Protein AF-A0A3P1W9E2-F1 (afdb_monomer)

Sequence (215 aa):
MSESNDGNDENQMIFLPFAIFDDRPDGVDLNNPLNLIIRQVKDAHAILISTNKKIANESDPFGFKKEISDVSLELMNWWASLLTAKHGEVILENEKAREREKAVIWCSFMAGLRAMRLLELTCRTGEIWKEGESALVKSIRKNNASLGASAKLANDPKQEDKKRVMECWILWNADPSRYASKAAFARDMLEKFTTLKSQHVIERWCREWEKSLKN

Radius of gyration: 40.37 Å; Cα contacts (8 Å, |Δi|>4): 39; chains: 1; bounding box: 80×51×105 Å

pLDDT: mean 75.17, std 17.43, range [32.75, 98.06]

Solvent-accessible surface area (backbone atoms only — not comparable to full-atom values): 12998 Å² total; per-residue (Å²): 141,78,83,89,84,91,80,87,83,73,82,79,75,82,80,76,85,88,82,79,84,88,83,73,73,89,83,74,62,76,86,40,67,63,55,50,50,55,47,53,51,51,54,53,50,52,53,50,54,55,49,50,56,53,59,72,72,49,91,64,96,77,56,59,65,58,56,54,50,51,54,54,51,52,56,48,52,52,50,53,49,55,56,54,62,57,70,77,57,88,85,90,80,59,72,70,53,57,54,51,48,53,51,49,53,49,54,49,51,53,52,52,54,50,53,54,54,52,51,53,51,53,57,56,49,58,56,55,54,55,55,52,50,54,54,49,54,51,51,52,52,52,50,52,52,52,52,53,52,50,54,54,51,72,70,35,69,62,53,59,52,51,51,55,51,47,53,54,46,52,54,34,70,76,40,55,84,80,42,95,40,64,69,54,45,21,50,54,49,40,72,74,37,79,84,53,89,50,53,66,59,49,43,50,50,54,56,52,51,54,53,64,72,74,106

Structure (mmCIF, N/CA/C/O backbone):
data_AF-A0A3P1W9E2-F1
#
_entry.id   AF-A0A3P1W9E2-F1
#
loop_
_atom_site.group_PDB
_atom_site.id
_atom_site.type_symbol
_atom_site.label_atom_id
_atom_site.label_alt_id
_atom_site.label_comp_id
_atom_site.label_asym_id
_atom_site.label_entity_id
_atom_site.label_seq_id
_atom_site.pdbx_PDB_ins_code
_atom_site.Cartn_x
_atom_site.Cartn_y
_atom_site.Cartn_z
_atom_site.occupancy
_atom_site.B_iso_or_equiv
_atom_site.auth_seq_id
_atom_site.auth_comp_id
_atom_site.auth_asym_id
_atom_site.auth_atom_id
_atom_site.pdbx_PDB_model_num
ATOM 1 N N . MET A 1 1 ? -40.397 23.229 -50.587 1.00 39.22 1 MET A N 1
ATOM 2 C CA . MET A 1 1 ? -39.810 24.582 -50.655 1.00 39.22 1 MET A CA 1
ATOM 3 C C . MET A 1 1 ? -38.770 24.645 -49.554 1.00 39.22 1 MET A C 1
ATOM 5 O O . MET A 1 1 ? -39.162 24.488 -48.412 1.00 39.22 1 MET A O 1
ATOM 9 N N . SER A 1 2 ? -37.470 24.755 -49.780 1.00 43.91 2 SER A N 1
ATOM 10 C CA . SER A 1 2 ? -36.672 24.941 -50.997 1.00 43.91 2 SER A CA 1
ATOM 11 C C . SER A 1 2 ? -35.202 24.878 -50.541 1.00 43.91 2 SER A C 1
ATOM 13 O O . SER A 1 2 ? -34.896 25.463 -49.509 1.00 43.91 2 SER A O 1
ATOM 15 N N . GLU A 1 3 ? -34.374 24.151 -51.303 1.00 47.44 3 GLU A N 1
ATOM 16 C CA . GLU A 1 3 ? -32.989 24.499 -51.705 1.00 47.44 3 GLU A CA 1
ATOM 17 C C . GLU A 1 3 ? -31.932 24.717 -50.596 1.00 47.44 3 GLU A C 1
ATOM 19 O O . GLU A 1 3 ? -32.009 25.641 -49.799 1.00 47.44 3 GLU A O 1
ATOM 24 N N . SER A 1 4 ? -30.993 23.783 -50.394 1.00 55.75 4 SER A N 1
ATOM 25 C CA . SER A 1 4 ? -29.704 23.616 -51.109 1.00 55.75 4 SER A CA 1
ATOM 26 C C . SER A 1 4 ? -28.719 24.777 -50.925 1.00 55.75 4 SER A C 1
ATOM 28 O O . SER A 1 4 ? -28.943 25.846 -51.483 1.00 55.75 4 SER A O 1
ATOM 30 N N . ASN A 1 5 ? -27.575 24.525 -50.275 1.00 51.91 5 ASN A N 1
ATOM 31 C CA . ASN A 1 5 ? -26.284 24.758 -50.931 1.00 51.91 5 ASN A CA 1
ATOM 32 C C . ASN A 1 5 ? -25.120 24.045 -50.225 1.00 51.91 5 ASN A C 1
ATOM 34 O O . ASN A 1 5 ? -24.963 24.148 -49.008 1.00 51.91 5 ASN A O 1
ATOM 38 N N . ASP A 1 6 ? -24.322 23.358 -51.038 1.00 55.84 6 ASP A N 1
ATOM 39 C CA . ASP A 1 6 ? -23.016 22.783 -50.729 1.00 55.84 6 ASP A CA 1
ATOM 40 C C . ASP A 1 6 ? -21.969 23.880 -50.477 1.00 55.84 6 ASP A C 1
ATOM 42 O O . ASP A 1 6 ? -21.988 24.939 -51.107 1.00 55.84 6 ASP A O 1
ATOM 46 N N . GLY A 1 7 ? -21.017 23.597 -49.588 1.00 46.16 7 GLY A N 1
ATOM 47 C CA . GLY A 1 7 ? -19.896 24.476 -49.259 1.00 46.16 7 GLY A CA 1
ATOM 48 C C . GLY A 1 7 ? -18.671 23.666 -48.853 1.00 46.16 7 GLY A C 1
ATOM 49 O O . GLY A 1 7 ? -18.484 23.336 -47.692 1.00 46.16 7 GLY A O 1
ATOM 50 N N . ASN A 1 8 ? -17.891 23.322 -49.869 1.00 51.16 8 ASN A N 1
ATOM 51 C CA . ASN A 1 8 ? -16.581 22.681 -49.892 1.00 51.16 8 ASN A CA 1
ATOM 52 C C . ASN A 1 8 ? -15.561 23.349 -48.933 1.00 51.16 8 ASN A C 1
ATOM 54 O O . ASN A 1 8 ? -15.011 24.396 -49.269 1.00 51.16 8 ASN A O 1
ATOM 58 N N . ASP A 1 9 ? -15.282 22.746 -47.770 1.00 49.38 9 ASP A N 1
ATOM 59 C CA . ASP A 1 9 ? -14.168 23.154 -46.897 1.00 49.38 9 ASP A CA 1
ATOM 60 C C . ASP A 1 9 ? -12.872 22.489 -47.371 1.00 49.38 9 ASP A C 1
ATOM 62 O O . ASP A 1 9 ? -12.490 21.382 -46.976 1.00 49.38 9 ASP A O 1
ATOM 66 N N . GLU A 1 10 ? -12.209 23.193 -48.284 1.00 46.22 10 GLU A N 1
ATOM 67 C CA . GLU A 1 10 ? -10.876 22.878 -48.759 1.00 46.22 10 GLU A CA 1
ATOM 68 C C . GLU A 1 10 ? -9.847 22.957 -47.627 1.00 46.22 10 GLU A C 1
ATOM 70 O O . GLU A 1 10 ? -9.710 23.927 -46.882 1.00 46.22 10 GLU A O 1
ATOM 75 N N . ASN A 1 11 ? -9.078 21.882 -47.571 1.00 43.44 11 ASN A N 1
ATOM 76 C CA . ASN A 1 11 ? -7.878 21.659 -46.795 1.00 43.44 11 ASN A CA 1
ATOM 77 C C . ASN A 1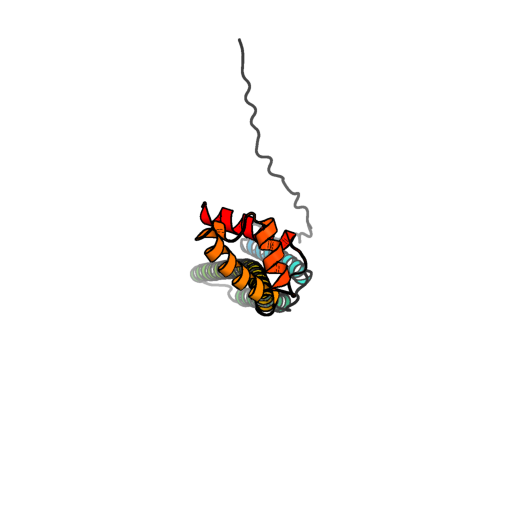 11 ? -6.859 22.801 -47.030 1.00 43.44 11 ASN A C 1
ATOM 79 O O . ASN A 1 11 ? -6.084 22.764 -47.988 1.00 43.44 11 ASN A O 1
ATOM 83 N N . GLN A 1 12 ? -6.848 23.825 -46.170 1.00 43.25 12 GLN A N 1
ATOM 84 C CA . GLN A 1 12 ? -5.835 24.885 -46.203 1.00 43.25 12 GLN A CA 1
ATOM 85 C C . GLN A 1 12 ? -4.475 24.322 -45.760 1.00 43.25 12 GLN A C 1
ATOM 87 O O . GLN A 1 12 ? -4.127 24.313 -44.579 1.00 43.25 12 GLN A O 1
ATOM 92 N N . MET A 1 13 ? -3.680 23.856 -46.727 1.00 34.38 13 MET A N 1
ATOM 93 C CA . MET A 1 13 ? -2.239 23.694 -46.548 1.00 34.38 13 MET A CA 1
ATOM 94 C C . MET A 1 13 ? -1.616 25.066 -46.292 1.00 34.38 13 MET A C 1
ATOM 96 O O . MET A 1 13 ? -1.582 25.935 -47.162 1.00 34.38 13 MET A O 1
ATOM 100 N N . ILE A 1 14 ? -1.075 25.232 -45.091 1.00 39.16 14 ILE A N 1
ATOM 101 C CA . ILE A 1 14 ? -0.230 26.358 -44.713 1.00 39.16 14 ILE A CA 1
ATOM 102 C C . ILE A 1 14 ? 1.057 26.280 -45.550 1.00 39.16 14 ILE A C 1
ATOM 104 O O . ILE A 1 14 ? 1.945 25.472 -45.276 1.00 39.16 14 ILE A O 1
ATOM 108 N N . PHE A 1 15 ? 1.160 27.118 -46.581 1.00 33.53 15 PHE A N 1
ATOM 109 C CA . PHE A 1 15 ? 2.411 27.374 -47.292 1.00 33.53 15 PHE A CA 1
ATOM 110 C C . PHE A 1 15 ? 3.305 28.235 -46.391 1.00 33.53 15 PHE A C 1
ATOM 112 O O . PHE A 1 15 ? 3.055 29.425 -46.199 1.00 33.53 15 PHE A O 1
ATOM 119 N N . LEU A 1 16 ? 4.347 27.637 -45.812 1.00 32.75 16 LEU A N 1
ATOM 120 C CA . LEU A 1 16 ? 5.419 28.406 -45.182 1.00 32.75 16 LEU A CA 1
ATOM 121 C C . LEU A 1 16 ? 6.284 29.047 -46.282 1.00 32.75 16 LEU A C 1
ATOM 123 O O . LEU A 1 16 ? 6.716 28.338 -47.196 1.00 32.75 16 LEU A O 1
ATOM 127 N N . PRO A 1 17 ? 6.580 30.357 -46.214 1.00 38.44 17 PRO A N 1
ATOM 128 C CA . PRO A 1 17 ? 7.456 31.003 -47.177 1.00 38.44 17 PRO A CA 1
ATOM 129 C C . PRO A 1 17 ? 8.905 30.588 -46.899 1.00 38.44 17 PRO A C 1
ATOM 131 O O . PRO A 1 17 ? 9.534 31.043 -45.945 1.00 38.44 17 PRO A O 1
ATOM 134 N N . PHE A 1 18 ? 9.449 29.715 -47.746 1.00 33.47 18 PHE A N 1
ATOM 135 C CA . PHE A 1 18 ? 10.880 29.419 -47.789 1.00 33.47 18 PHE A CA 1
ATOM 136 C C . PHE A 1 18 ? 11.593 30.555 -48.539 1.00 33.47 18 PHE A C 1
ATOM 138 O O . PHE A 1 18 ? 11.839 30.477 -49.738 1.00 33.47 18 PHE A O 1
ATOM 145 N N . ALA A 1 19 ? 11.889 31.643 -47.833 1.00 48.28 19 ALA A N 1
ATOM 146 C CA . ALA A 1 19 ? 12.781 32.696 -48.309 1.00 48.28 19 ALA A CA 1
ATOM 147 C C . ALA A 1 19 ? 14.057 32.665 -47.462 1.00 48.28 19 ALA A C 1
ATOM 149 O O . ALA A 1 19 ? 14.110 33.284 -46.402 1.00 48.28 19 ALA A O 1
ATOM 150 N N . ILE A 1 20 ? 15.072 31.910 -47.900 1.00 41.34 20 ILE A N 1
ATOM 151 C CA . ILE A 1 20 ? 16.414 31.929 -47.300 1.00 41.34 20 ILE A CA 1
ATOM 152 C C . ILE A 1 20 ? 17.469 31.859 -48.418 1.00 41.34 20 ILE A C 1
ATOM 154 O O . ILE A 1 20 ? 17.580 30.849 -49.105 1.00 41.34 20 ILE A O 1
ATOM 158 N N . PHE A 1 21 ? 18.214 32.966 -48.528 1.00 39.25 21 PHE A N 1
ATOM 159 C CA . PHE A 1 21 ? 19.516 33.207 -49.171 1.00 39.25 21 PHE A CA 1
ATOM 160 C C . PHE A 1 21 ? 19.707 32.815 -50.641 1.00 39.25 21 PHE A C 1
ATOM 162 O O . PHE A 1 21 ? 20.035 31.684 -50.988 1.00 39.25 21 PHE A O 1
ATOM 169 N N . ASP A 1 22 ? 19.609 33.838 -51.487 1.00 40.75 22 ASP A N 1
ATOM 170 C CA . ASP A 1 22 ? 19.954 33.815 -52.902 1.00 40.75 22 ASP A CA 1
ATOM 171 C C . ASP A 1 22 ? 21.356 34.414 -53.123 1.00 40.75 22 ASP A C 1
ATOM 173 O O . ASP A 1 22 ? 21.495 35.491 -53.689 1.00 40.75 22 ASP A O 1
ATOM 177 N N . ASP A 1 23 ? 22.399 33.730 -52.641 1.00 46.88 23 ASP A N 1
ATOM 178 C CA . ASP A 1 23 ? 23.766 33.923 -53.150 1.00 46.88 23 ASP A CA 1
ATOM 179 C C . ASP A 1 23 ? 24.002 32.865 -54.235 1.00 46.88 23 ASP A C 1
ATOM 181 O O . ASP A 1 23 ? 24.631 31.823 -54.021 1.00 46.88 23 ASP A O 1
ATOM 185 N N . ARG A 1 24 ? 23.397 33.093 -55.405 1.00 52.09 24 ARG A N 1
ATOM 186 C CA . ARG A 1 24 ? 23.589 32.269 -56.600 1.00 52.09 24 ARG A CA 1
ATOM 187 C C . ARG A 1 24 ? 24.927 32.635 -57.254 1.00 52.09 24 ARG A C 1
ATOM 189 O O . ARG A 1 24 ? 25.070 33.758 -57.723 1.00 52.09 24 ARG A O 1
ATOM 196 N N . PRO A 1 25 ? 25.902 31.717 -57.360 1.00 50.19 25 PRO A N 1
ATOM 197 C CA . PRO A 1 25 ? 26.966 31.891 -58.334 1.00 50.19 25 PRO A CA 1
ATOM 198 C C . PRO A 1 25 ? 26.355 31.729 -59.731 1.00 50.19 25 PRO A C 1
ATOM 200 O O . PRO A 1 25 ? 25.825 30.665 -60.069 1.00 50.19 25 PRO A O 1
ATOM 203 N N . ASP A 1 26 ? 26.388 32.795 -60.525 1.00 45.97 26 ASP A N 1
ATOM 204 C CA . ASP A 1 26 ? 25.889 32.797 -61.897 1.00 45.97 26 ASP A CA 1
ATOM 205 C C . ASP A 1 26 ? 26.586 31.696 -62.719 1.00 45.97 26 ASP A C 1
ATOM 207 O O . ASP A 1 26 ? 27.812 31.668 -62.832 1.00 45.97 26 ASP A O 1
ATOM 211 N N . GLY A 1 27 ? 25.803 30.769 -63.288 1.00 60.94 27 GLY A N 1
ATOM 212 C CA . GLY A 1 27 ? 26.291 29.779 -64.26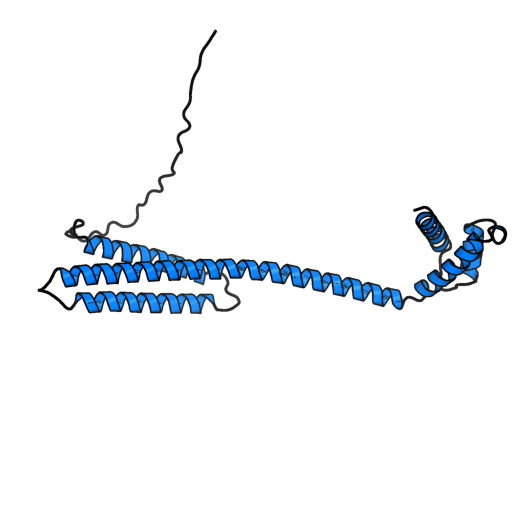1 1.00 60.94 27 GLY A CA 1
ATOM 213 C C . GLY A 1 27 ? 26.191 28.296 -63.881 1.00 60.94 27 GLY A C 1
ATOM 214 O O . GLY A 1 27 ? 26.671 27.454 -64.639 1.00 60.94 27 GLY A O 1
ATOM 215 N N . VAL A 1 28 ? 25.568 27.925 -62.757 1.00 61.06 28 VAL A N 1
ATOM 216 C CA . VAL A 1 28 ? 25.372 26.502 -62.416 1.00 61.06 28 VAL A CA 1
ATOM 217 C C . VAL A 1 28 ? 24.182 25.919 -63.187 1.00 61.06 28 VAL A C 1
ATOM 219 O O . VAL A 1 28 ? 23.031 26.257 -62.914 1.00 61.06 28 VAL A O 1
ATOM 222 N N . ASP A 1 29 ? 24.448 25.013 -64.132 1.00 68.06 29 ASP A N 1
ATOM 223 C CA . ASP A 1 29 ? 23.407 24.276 -64.860 1.00 68.06 29 ASP A CA 1
ATOM 224 C C . ASP A 1 29 ? 22.637 23.340 -63.913 1.00 68.06 29 ASP A C 1
ATOM 226 O O . ASP A 1 29 ? 23.153 22.318 -63.447 1.00 68.06 29 ASP A O 1
ATOM 230 N N . LEU A 1 30 ? 21.388 23.703 -63.615 1.00 56.88 30 LEU A N 1
ATOM 231 C CA . LEU A 1 30 ? 20.483 22.949 -62.745 1.00 56.88 30 LEU A CA 1
ATOM 232 C C . LEU A 1 30 ? 19.925 21.682 -63.405 1.00 56.88 30 LEU A C 1
ATOM 234 O O . LEU A 1 30 ? 19.370 20.839 -62.702 1.00 56.88 30 LEU A O 1
ATOM 238 N N . ASN A 1 31 ? 20.096 21.512 -64.719 1.00 67.44 31 ASN A N 1
ATOM 239 C CA . ASN A 1 31 ? 19.744 20.266 -65.398 1.00 67.44 31 ASN A CA 1
ATOM 240 C C . ASN A 1 31 ? 20.830 19.197 -65.237 1.00 67.44 31 ASN A C 1
ATOM 242 O O . ASN A 1 31 ? 20.599 18.034 -65.573 1.00 67.44 31 ASN A O 1
ATOM 246 N N . ASN A 1 32 ? 22.000 19.554 -64.693 1.00 72.81 32 ASN A N 1
ATOM 247 C CA . ASN A 1 32 ? 23.019 18.578 -64.354 1.00 72.81 32 ASN A CA 1
ATOM 248 C C . ASN A 1 32 ? 22.615 17.830 -63.064 1.00 72.81 32 ASN A C 1
ATOM 250 O O . ASN A 1 32 ? 22.591 18.432 -61.983 1.00 72.81 32 ASN A O 1
ATOM 254 N N . PRO A 1 33 ? 22.352 16.512 -63.132 1.00 59.44 33 PRO A N 1
ATOM 255 C CA . PRO A 1 33 ? 21.923 15.728 -61.975 1.00 59.44 33 PRO A CA 1
ATOM 256 C C . PRO A 1 33 ? 22.942 15.740 -60.824 1.00 59.44 33 PRO A C 1
ATOM 258 O O . PRO A 1 33 ? 22.548 15.590 -59.669 1.00 59.44 33 PRO A O 1
ATOM 261 N N . LEU A 1 34 ? 24.230 15.984 -61.095 1.00 60.50 34 LEU A N 1
ATOM 262 C CA . LEU A 1 34 ? 25.249 16.125 -60.049 1.00 60.50 34 LEU A CA 1
ATOM 263 C C . LEU A 1 34 ? 25.044 17.385 -59.202 1.00 60.50 34 LEU A C 1
ATOM 265 O O . LEU A 1 34 ? 25.198 17.328 -57.985 1.00 60.50 34 LEU A O 1
ATOM 269 N N . ASN A 1 35 ? 24.636 18.501 -59.807 1.00 69.38 35 ASN A N 1
ATOM 270 C CA . ASN A 1 35 ? 24.384 19.743 -59.071 1.00 69.38 35 ASN A CA 1
ATOM 271 C C . ASN A 1 35 ? 23.171 19.606 -58.144 1.00 69.38 35 ASN A C 1
ATOM 273 O O . ASN A 1 35 ? 23.178 20.131 -57.029 1.00 69.38 35 ASN A O 1
ATOM 277 N N . LEU A 1 36 ? 22.161 18.838 -58.567 1.00 65.56 36 LEU A N 1
ATOM 278 C CA . LEU A 1 36 ? 21.002 18.521 -57.736 1.00 65.56 36 LEU A CA 1
ATOM 279 C C . LEU A 1 36 ? 21.393 17.655 -56.530 1.00 65.56 36 LEU A C 1
ATOM 281 O O . LEU A 1 36 ? 20.979 17.949 -55.410 1.00 65.56 36 LEU A O 1
ATOM 285 N N . ILE A 1 37 ? 22.235 16.639 -56.738 1.00 64.81 37 ILE A N 1
ATOM 286 C CA . ILE A 1 37 ? 22.741 15.776 -55.660 1.00 64.81 37 ILE A CA 1
ATOM 287 C C . ILE A 1 37 ? 23.600 16.584 -54.679 1.00 64.81 37 ILE A C 1
ATOM 289 O O . ILE A 1 37 ? 23.384 16.508 -53.472 1.00 64.81 37 ILE A O 1
ATOM 293 N N . ILE A 1 38 ? 24.528 17.410 -55.175 1.00 71.25 38 ILE A N 1
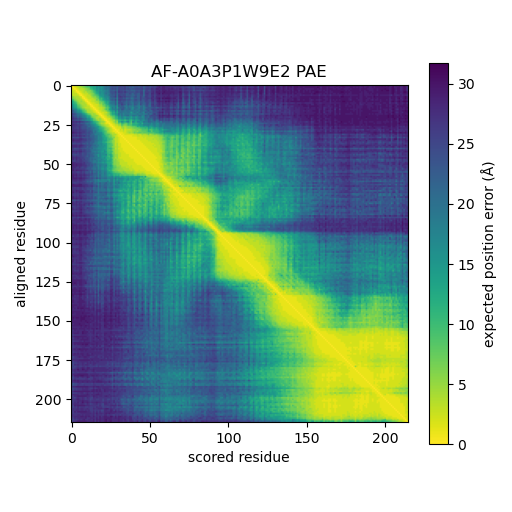ATOM 294 C CA . ILE A 1 38 ? 25.375 18.271 -54.332 1.00 71.25 38 ILE A CA 1
ATOM 295 C C . ILE A 1 38 ? 24.514 19.205 -53.476 1.00 71.25 38 ILE A C 1
ATOM 297 O O . ILE A 1 38 ? 24.787 19.380 -52.288 1.00 71.25 38 ILE A O 1
ATOM 301 N N . ARG A 1 39 ? 23.454 19.782 -54.051 1.00 72.94 39 ARG A N 1
ATOM 302 C CA . ARG A 1 39 ? 22.510 20.627 -53.315 1.00 72.94 39 ARG A CA 1
ATOM 303 C C . ARG A 1 39 ? 21.762 19.842 -52.236 1.00 72.94 39 ARG A C 1
ATOM 305 O O . ARG A 1 39 ? 21.764 20.266 -51.087 1.00 72.94 39 ARG A O 1
ATOM 312 N N . GLN A 1 40 ? 21.205 18.678 -52.569 1.00 69.00 40 GLN A N 1
ATOM 313 C CA . GLN A 1 40 ? 20.495 17.830 -51.602 1.00 69.00 40 GLN A CA 1
ATOM 314 C C . GLN A 1 40 ? 21.391 17.402 -50.433 1.00 69.00 40 GLN A C 1
ATOM 316 O O . GLN A 1 40 ? 20.949 17.396 -49.285 1.00 69.00 40 GLN A O 1
ATOM 321 N N . VAL A 1 41 ? 22.663 17.095 -50.702 1.00 72.31 41 VAL A N 1
ATOM 322 C CA . VAL A 1 41 ? 23.645 16.761 -49.660 1.00 72.31 41 VAL A CA 1
ATOM 323 C C . VAL A 1 41 ? 23.940 17.971 -48.769 1.00 72.31 41 VAL A C 1
ATOM 325 O O . VAL A 1 41 ? 23.988 17.824 -47.547 1.00 72.31 41 VAL A O 1
ATOM 328 N N . LYS A 1 42 ? 24.090 19.172 -49.343 1.00 73.19 42 LYS A N 1
ATOM 329 C CA . LYS A 1 42 ? 24.290 20.411 -48.570 1.00 73.19 42 LYS A CA 1
ATOM 330 C C . LYS A 1 42 ? 23.089 20.737 -47.681 1.00 73.19 42 LYS A C 1
ATOM 332 O O . LYS A 1 42 ? 23.284 21.065 -46.511 1.00 73.19 42 LYS A O 1
ATOM 337 N N . ASP A 1 43 ? 21.876 20.583 -48.201 1.00 73.06 43 ASP A N 1
ATOM 338 C CA . ASP A 1 43 ? 20.641 20.838 -47.454 1.00 73.06 43 ASP A CA 1
ATOM 339 C C . ASP A 1 43 ? 20.483 19.835 -46.297 1.00 73.06 43 ASP A C 1
ATOM 341 O O . ASP A 1 43 ? 20.228 20.225 -45.155 1.00 73.06 43 ASP A O 1
ATOM 345 N N . ALA A 1 44 ? 20.735 18.544 -46.552 1.00 66.06 44 ALA A N 1
ATOM 346 C CA . ALA A 1 44 ? 20.726 17.509 -45.517 1.00 66.06 44 ALA A CA 1
ATOM 347 C C . ALA A 1 44 ? 21.784 17.766 -44.428 1.00 66.06 44 ALA A C 1
ATOM 349 O O . ALA A 1 44 ? 21.503 17.621 -43.236 1.00 66.06 44 ALA A O 1
ATOM 350 N N . HIS A 1 45 ? 22.983 18.204 -44.821 1.00 71.19 45 HIS A N 1
ATOM 351 C CA . HIS A 1 45 ? 24.050 18.563 -43.890 1.00 71.19 45 HIS A CA 1
ATOM 352 C C . HIS A 1 45 ? 23.673 19.768 -43.011 1.00 71.19 45 HIS A C 1
ATOM 354 O O . HIS A 1 45 ? 23.890 19.739 -41.799 1.00 71.19 45 HIS A O 1
ATOM 360 N N . ALA A 1 46 ? 23.041 20.799 -43.581 1.00 71.06 46 ALA A N 1
ATOM 361 C CA . ALA A 1 46 ? 22.580 21.968 -42.832 1.00 71.06 46 ALA A CA 1
ATOM 362 C C . ALA A 1 46 ? 21.496 21.611 -41.797 1.00 71.06 46 ALA A C 1
ATOM 364 O O . ALA A 1 46 ? 21.561 22.056 -40.645 1.00 71.06 46 ALA A O 1
ATOM 365 N N . ILE A 1 47 ? 20.536 20.757 -42.174 1.00 69.81 47 ILE A N 1
ATOM 366 C CA . ILE A 1 47 ? 19.500 20.253 -41.258 1.00 69.81 47 ILE A CA 1
ATOM 367 C C . ILE A 1 47 ? 20.145 19.485 -40.100 1.00 69.81 47 ILE A C 1
ATOM 369 O O . ILE A 1 47 ? 19.808 19.729 -38.936 1.00 69.81 47 ILE A O 1
ATOM 373 N N . LEU A 1 48 ? 21.113 18.615 -40.396 1.00 65.56 48 LEU A N 1
ATOM 374 C CA . LEU A 1 48 ? 21.810 17.820 -39.388 1.00 65.56 48 LEU A CA 1
ATOM 375 C C . LEU A 1 48 ? 22.600 18.697 -38.403 1.00 65.56 48 LEU A C 1
ATOM 377 O O . LEU A 1 48 ? 22.443 18.538 -37.193 1.00 65.56 48 LEU A O 1
ATOM 381 N N . ILE A 1 49 ? 23.367 19.680 -38.894 1.00 72.69 49 ILE A N 1
ATOM 382 C CA . ILE A 1 49 ? 24.089 20.646 -38.043 1.00 72.69 49 ILE A CA 1
ATOM 383 C C . ILE A 1 49 ? 23.117 21.384 -37.116 1.00 72.69 49 ILE A C 1
ATOM 385 O O . ILE A 1 49 ? 23.374 21.514 -35.916 1.00 72.69 49 ILE A O 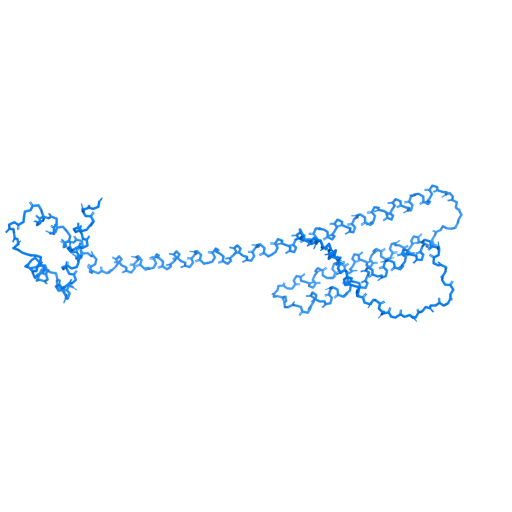1
ATOM 389 N N . SER A 1 50 ? 21.984 21.854 -37.649 1.00 72.38 50 SER A N 1
ATOM 390 C CA . SER A 1 50 ? 20.988 22.573 -36.847 1.00 72.38 50 SER A CA 1
ATOM 391 C C . SER A 1 50 ? 20.376 21.691 -35.750 1.00 72.38 50 SER A C 1
ATOM 393 O O . SER A 1 50 ? 20.133 22.162 -34.637 1.00 72.38 50 SER A O 1
ATOM 395 N N . THR A 1 51 ? 20.189 20.402 -36.041 1.00 67.12 51 THR A N 1
ATOM 396 C CA . THR A 1 51 ? 19.628 19.414 -35.115 1.00 67.12 51 THR A CA 1
ATOM 397 C C . THR A 1 51 ? 20.627 19.078 -34.010 1.00 67.12 51 THR A C 1
ATOM 399 O O . THR A 1 51 ? 20.274 19.149 -32.835 1.00 67.12 51 THR A O 1
ATOM 402 N N . ASN A 1 52 ? 21.899 18.851 -34.352 1.00 64.12 52 ASN A N 1
ATOM 403 C CA . ASN A 1 52 ? 22.961 18.626 -33.366 1.00 64.12 52 ASN A CA 1
ATOM 404 C C . ASN A 1 52 ? 23.149 19.833 -32.440 1.00 64.12 52 ASN A C 1
ATOM 406 O O . ASN A 1 52 ? 23.291 19.669 -31.230 1.00 64.12 52 ASN A O 1
ATOM 410 N N . LYS A 1 53 ? 23.060 21.059 -32.973 1.00 72.19 53 LYS A N 1
ATOM 411 C CA . LYS A 1 53 ? 23.134 22.282 -32.160 1.00 72.19 53 LYS A CA 1
ATOM 412 C C . LYS A 1 53 ? 21.970 22.398 -31.169 1.00 72.19 53 LYS A C 1
ATOM 414 O O . LYS A 1 53 ? 22.169 22.889 -30.062 1.00 72.19 53 LYS A O 1
ATOM 419 N N . LYS A 1 54 ? 20.766 21.938 -31.535 1.00 71.62 54 LYS A N 1
ATOM 420 C CA . LYS A 1 54 ? 19.621 21.862 -30.609 1.00 71.62 54 LYS A CA 1
ATOM 421 C C . LYS A 1 54 ? 19.847 20.808 -29.525 1.00 71.62 54 LYS A C 1
ATOM 423 O O . LYS A 1 54 ? 19.686 21.120 -28.350 1.00 71.62 54 LYS A O 1
ATOM 428 N N . ILE A 1 55 ? 20.288 19.609 -29.910 1.00 63.56 55 ILE A N 1
ATOM 429 C CA . ILE A 1 55 ? 20.564 18.492 -28.991 1.00 63.56 55 ILE A CA 1
ATOM 430 C C . ILE A 1 55 ? 21.641 18.874 -27.961 1.00 63.56 55 ILE A C 1
ATOM 432 O O . ILE A 1 55 ? 21.487 18.566 -26.780 1.00 63.56 55 ILE A O 1
ATOM 436 N N . ALA A 1 56 ? 22.688 19.591 -28.382 1.00 64.12 56 ALA A N 1
ATOM 437 C CA . ALA A 1 56 ? 23.771 20.052 -27.511 1.00 64.12 56 ALA A CA 1
ATOM 438 C C . ALA A 1 56 ? 23.341 21.110 -26.472 1.00 64.12 56 ALA A C 1
ATOM 440 O O . ALA A 1 56 ? 23.994 21.244 -25.439 1.00 64.12 56 ALA A O 1
ATOM 441 N N . ASN A 1 57 ? 22.256 21.852 -26.722 1.00 68.25 57 ASN A N 1
ATOM 442 C CA . ASN A 1 57 ? 21.769 22.908 -25.824 1.00 68.25 57 ASN A CA 1
ATOM 443 C C . ASN A 1 57 ? 20.773 22.406 -24.762 1.00 68.25 57 ASN A C 1
ATOM 445 O O . ASN A 1 57 ? 20.468 23.130 -23.816 1.00 68.25 57 ASN A O 1
ATOM 449 N N . GLU A 1 58 ? 20.251 21.186 -24.894 1.00 66.50 58 GLU A N 1
ATOM 450 C CA . GLU A 1 58 ? 19.373 20.574 -23.894 1.00 66.50 58 GLU A CA 1
ATOM 451 C C . GLU A 1 58 ? 20.184 19.842 -22.821 1.00 66.50 58 GLU A C 1
ATOM 453 O O . GLU A 1 58 ? 20.995 18.976 -23.156 1.00 66.50 58 GLU A O 1
ATOM 458 N N . SER A 1 59 ? 19.895 20.105 -21.540 1.00 60.00 59 SER A N 1
ATOM 459 C CA . SER A 1 59 ? 20.605 19.530 -20.388 1.00 60.00 59 SER A CA 1
ATOM 460 C C . SER A 1 59 ? 20.845 18.021 -20.532 1.00 60.00 59 SER A C 1
ATOM 462 O O . SER A 1 59 ? 19.890 17.237 -20.575 1.00 60.00 59 SER A O 1
ATOM 464 N N . ASP A 1 60 ? 22.117 17.626 -20.597 1.00 63.06 60 ASP A N 1
ATOM 465 C CA . ASP A 1 60 ? 22.559 16.236 -20.686 1.00 63.06 60 ASP A CA 1
ATOM 466 C C . ASP A 1 60 ? 23.274 15.823 -19.394 1.00 63.06 60 ASP A C 1
ATOM 468 O O . ASP A 1 60 ? 24.476 16.049 -19.251 1.00 63.06 60 ASP A O 1
ATOM 472 N N . PRO A 1 61 ? 22.554 15.233 -18.429 1.00 58.25 61 PRO A N 1
ATOM 473 C CA . PRO A 1 61 ? 23.148 14.848 -17.155 1.00 58.25 61 PRO A CA 1
ATOM 474 C C . PRO A 1 61 ? 24.157 13.693 -17.264 1.00 58.25 61 PRO A C 1
ATOM 476 O O . PRO A 1 61 ? 24.844 13.424 -16.283 1.00 58.25 61 PRO A O 1
ATOM 479 N N . PHE A 1 62 ? 24.263 13.016 -18.416 1.00 58.84 62 PHE A N 1
ATOM 480 C CA . PHE A 1 62 ? 25.082 11.806 -18.562 1.00 58.84 62 PHE A CA 1
ATOM 481 C C . PHE A 1 62 ? 26.173 11.894 -19.641 1.00 58.84 62 PHE A C 1
ATOM 483 O O . PHE A 1 62 ? 26.970 10.971 -19.760 1.00 58.84 62 PHE A O 1
ATOM 490 N N . GLY A 1 63 ? 26.250 12.984 -20.408 1.00 58.91 63 GLY A N 1
ATOM 491 C CA . GLY A 1 63 ? 27.323 13.231 -21.382 1.00 58.91 63 GLY A CA 1
ATOM 492 C C . GLY A 1 63 ? 27.232 12.435 -22.693 1.00 58.91 63 GLY A C 1
ATOM 493 O O . GLY A 1 63 ? 28.066 12.629 -23.579 1.00 58.91 63 GLY A O 1
ATOM 494 N N . PHE A 1 64 ? 26.213 11.586 -22.858 1.00 57.38 64 PHE A N 1
ATOM 495 C CA . PHE A 1 64 ? 26.026 10.749 -24.047 1.00 57.38 64 PHE A CA 1
ATOM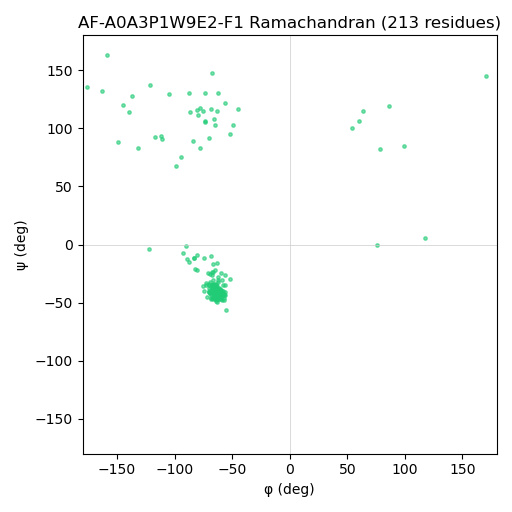 496 C C . PHE A 1 64 ? 25.694 11.549 -25.314 1.00 57.38 64 PHE A C 1
ATOM 498 O O . PHE A 1 64 ? 25.987 11.101 -26.423 1.00 57.38 64 PHE A O 1
ATOM 505 N N . LYS A 1 65 ? 25.103 12.745 -25.192 1.00 62.28 65 LYS A N 1
ATOM 506 C CA . LYS A 1 65 ? 24.734 13.566 -26.356 1.00 62.28 65 LYS A CA 1
ATOM 507 C C . LYS A 1 65 ? 25.961 14.080 -27.103 1.00 62.28 65 LYS A C 1
ATOM 509 O O . LYS A 1 65 ? 25.930 14.166 -28.330 1.00 62.28 65 LYS A O 1
ATOM 514 N N . LYS A 1 66 ? 27.041 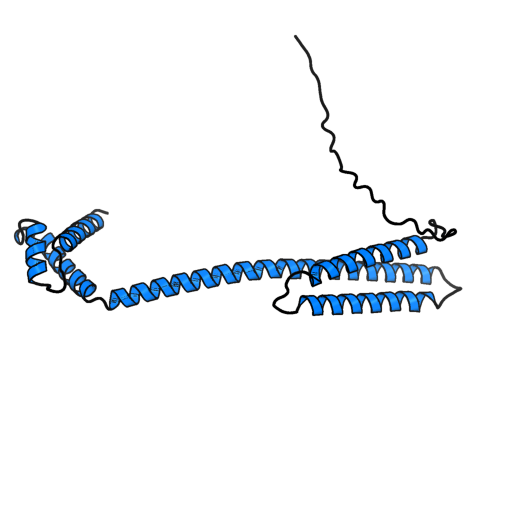14.395 -26.380 1.00 67.00 66 LYS A N 1
ATOM 515 C CA . LYS A 1 66 ? 28.302 14.840 -26.985 1.00 67.00 66 LYS A CA 1
ATOM 516 C C . LYS A 1 66 ? 28.945 13.711 -27.792 1.00 67.00 66 LYS A C 1
ATOM 518 O O . LYS A 1 66 ? 29.298 13.913 -28.945 1.00 67.00 66 LYS A O 1
ATOM 523 N N . GLU A 1 67 ? 28.985 12.511 -27.224 1.00 65.19 67 GLU A N 1
ATOM 524 C CA . GLU A 1 67 ? 29.590 11.336 -27.856 1.00 65.19 67 GLU A CA 1
ATOM 525 C C . GLU A 1 67 ? 28.834 10.907 -29.129 1.00 65.19 67 GLU A C 1
ATOM 527 O O . GLU A 1 67 ? 29.446 10.643 -30.162 1.00 65.19 67 GLU A O 1
ATOM 532 N N . ILE A 1 68 ? 27.495 10.945 -29.113 1.00 63.91 68 ILE A N 1
ATOM 533 C CA . ILE A 1 68 ? 26.668 10.657 -30.300 1.00 63.91 68 ILE A CA 1
ATOM 534 C C . ILE A 1 68 ? 26.846 11.729 -31.389 1.00 63.91 68 ILE A C 1
ATOM 536 O O . ILE A 1 68 ? 26.885 11.400 -32.580 1.00 63.91 68 ILE A O 1
ATOM 540 N N . SER A 1 69 ? 26.963 13.004 -31.000 1.00 68.31 69 SER A N 1
ATOM 541 C CA . SER A 1 69 ? 27.231 14.109 -31.929 1.00 68.31 69 SER A CA 1
ATOM 542 C C . SER A 1 69 ? 28.589 13.948 -32.614 1.00 68.31 69 SER A C 1
ATOM 544 O O . SER A 1 69 ? 28.677 14.102 -33.833 1.00 68.31 69 SER A O 1
ATOM 546 N N . ASP A 1 70 ? 29.625 13.600 -31.852 1.00 71.12 70 ASP A N 1
ATOM 547 C CA . ASP A 1 70 ? 30.992 13.461 -32.354 1.00 71.12 70 ASP A CA 1
ATOM 548 C C . ASP A 1 70 ? 31.103 12.274 -33.328 1.00 71.12 70 ASP A C 1
ATOM 550 O O . ASP A 1 70 ? 31.578 12.444 -34.452 1.00 71.12 70 ASP A O 1
ATOM 554 N N . VAL A 1 71 ? 30.533 11.111 -32.981 1.00 67.06 71 VAL A N 1
ATOM 555 C CA . VAL A 1 71 ? 30.501 9.930 -33.870 1.00 67.06 71 VAL A CA 1
ATOM 556 C C . VAL A 1 71 ? 29.720 10.212 -35.157 1.00 67.06 71 VAL A C 1
ATOM 558 O O . VAL A 1 71 ? 30.141 9.819 -36.246 1.00 67.06 71 VAL A O 1
ATOM 561 N N . SER A 1 72 ? 28.592 10.922 -35.062 1.00 69.75 72 SER A N 1
ATOM 562 C CA . SER A 1 72 ? 27.796 11.286 -36.242 1.00 69.75 72 SER A CA 1
ATOM 563 C C . SER A 1 72 ? 28.559 12.236 -37.171 1.00 69.75 72 SER A C 1
ATOM 565 O O . SER A 1 72 ? 28.490 12.096 -38.393 1.00 69.75 72 SER A O 1
ATOM 567 N N . LEU A 1 73 ? 29.308 13.187 -36.605 1.00 69.38 73 LEU A N 1
ATOM 568 C CA . LEU A 1 73 ? 30.121 14.137 -37.361 1.00 69.38 73 LEU A CA 1
ATOM 569 C C . LEU A 1 73 ? 31.317 13.450 -38.039 1.00 69.38 73 LEU A C 1
ATOM 571 O O . LEU A 1 73 ? 31.587 13.715 -39.212 1.00 69.38 73 LEU A O 1
ATOM 575 N N . GLU A 1 74 ? 31.996 12.530 -37.349 1.00 73.31 74 GLU A N 1
ATOM 576 C CA . GLU A 1 74 ? 33.085 11.730 -37.925 1.00 73.31 74 GLU A CA 1
ATOM 577 C C . GLU A 1 74 ? 32.608 10.870 -39.099 1.00 73.31 74 GLU A C 1
ATOM 579 O O . GLU A 1 74 ? 33.246 10.856 -40.156 1.00 73.31 74 GLU A O 1
ATOM 584 N N . LEU A 1 75 ? 31.451 10.213 -38.962 1.00 69.25 75 LEU A N 1
ATOM 585 C CA . LEU A 1 75 ? 30.895 9.367 -40.019 1.00 69.25 75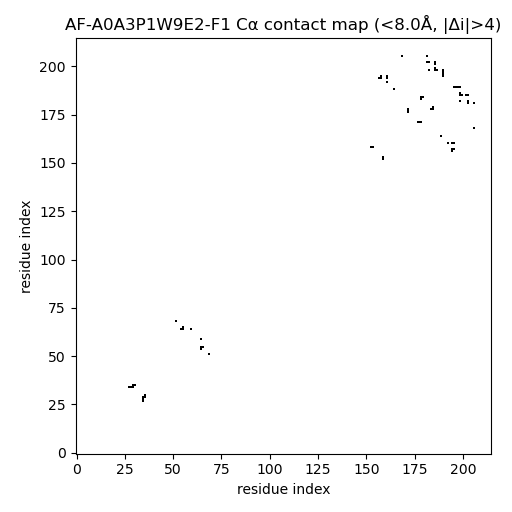 LEU A CA 1
ATOM 586 C C . LEU A 1 75 ? 30.552 10.180 -41.277 1.00 69.25 75 LEU A C 1
ATOM 588 O O . LEU A 1 75 ? 30.798 9.725 -42.396 1.00 69.25 75 LEU A O 1
ATOM 592 N N . MET A 1 76 ? 30.026 11.395 -41.094 1.00 67.12 76 MET A N 1
ATOM 593 C CA . MET A 1 76 ? 29.698 12.318 -42.185 1.00 67.12 76 MET A CA 1
ATOM 594 C C . MET A 1 76 ? 30.950 12.878 -42.868 1.00 67.12 76 MET A C 1
ATOM 596 O O . MET A 1 76 ? 30.998 12.937 -44.097 1.00 67.12 76 MET A O 1
ATOM 600 N N . ASN A 1 77 ? 31.986 13.229 -42.103 1.00 74.19 77 ASN A N 1
ATOM 601 C CA . ASN A 1 77 ? 33.264 13.693 -42.653 1.00 74.19 77 ASN A CA 1
ATOM 602 C C . ASN A 1 77 ? 33.986 12.592 -43.443 1.00 74.19 77 ASN A C 1
ATOM 604 O O . ASN A 1 77 ? 34.539 12.849 -44.518 1.00 74.19 77 ASN A O 1
ATOM 608 N N . TRP A 1 78 ? 33.941 11.352 -42.947 1.00 78.38 78 TRP A N 1
ATOM 609 C CA . TRP A 1 78 ? 34.462 10.188 -43.663 1.00 78.38 78 TRP A CA 1
ATOM 610 C C . TRP A 1 78 ? 33.724 9.971 -44.989 1.00 78.38 78 TRP A C 1
ATOM 612 O O . TRP A 1 78 ? 34.345 9.785 -46.037 1.00 78.38 78 TRP A O 1
ATOM 622 N N . TRP A 1 79 ? 32.399 10.091 -44.970 1.00 70.81 79 TRP A N 1
ATOM 623 C CA . TRP A 1 79 ? 31.559 9.994 -46.160 1.00 70.81 79 TRP A CA 1
ATOM 624 C C . TRP A 1 79 ? 31.821 11.090 -47.195 1.00 70.81 79 TRP A C 1
ATOM 626 O O . TRP A 1 79 ? 31.942 10.796 -48.386 1.00 70.81 79 TRP A O 1
ATOM 636 N N . ALA A 1 80 ? 31.949 12.344 -46.756 1.00 69.94 80 ALA A N 1
ATOM 637 C CA . ALA A 1 80 ? 32.295 13.459 -47.631 1.00 69.94 80 ALA A CA 1
ATOM 638 C C . ALA A 1 80 ? 33.669 13.239 -48.286 1.00 69.94 80 ALA A C 1
ATOM 640 O O . ALA A 1 80 ? 33.820 13.420 -49.494 1.00 69.94 80 ALA A O 1
ATOM 641 N N . SER A 1 81 ? 34.649 12.757 -47.518 1.00 71.69 81 SER A N 1
ATOM 642 C CA . SER A 1 81 ? 35.986 12.431 -48.027 1.00 71.69 81 SER A CA 1
ATOM 643 C C . SER A 1 81 ? 35.947 11.305 -49.066 1.00 71.69 81 SER A C 1
ATOM 645 O O . SER A 1 81 ? 36.595 11.412 -50.104 1.00 71.69 81 SER A O 1
ATOM 647 N N . LEU A 1 82 ? 35.141 10.261 -48.839 1.00 67.12 82 LEU A N 1
ATOM 648 C CA . LEU A 1 82 ? 34.983 9.138 -49.767 1.00 67.12 82 LEU A CA 1
ATOM 649 C C . LEU A 1 82 ? 34.357 9.565 -51.103 1.00 67.12 82 LEU A C 1
ATOM 651 O O . LEU A 1 82 ? 34.808 9.127 -52.162 1.00 67.12 82 LEU A O 1
ATOM 655 N N . LEU A 1 83 ? 33.342 10.431 -51.057 1.00 64.62 83 LEU A N 1
ATOM 656 C CA . LEU A 1 83 ? 32.727 11.004 -52.256 1.00 64.62 83 LEU A CA 1
ATOM 657 C C . LEU A 1 83 ? 33.732 11.872 -53.025 1.00 64.62 83 LEU A C 1
ATOM 659 O O . LEU A 1 83 ? 33.867 11.736 -54.237 1.00 64.62 83 LEU A O 1
ATOM 663 N N . THR A 1 84 ? 34.492 12.712 -52.321 1.00 65.81 84 THR A N 1
ATOM 664 C CA . THR A 1 84 ? 35.439 13.645 -52.955 1.00 65.81 84 THR A CA 1
ATOM 665 C C . THR A 1 84 ? 36.646 12.919 -53.561 1.00 65.81 84 THR A C 1
ATOM 667 O O . THR A 1 84 ? 37.055 13.237 -54.675 1.00 65.81 84 THR A O 1
ATOM 670 N N . ALA A 1 85 ? 37.179 11.898 -52.880 1.00 64.69 85 ALA A N 1
ATOM 671 C CA . ALA A 1 85 ? 38.308 11.101 -53.363 1.00 64.69 85 ALA A CA 1
ATOM 672 C C . ALA A 1 85 ? 37.968 10.288 -54.623 1.00 64.69 85 ALA A C 1
ATOM 674 O O . ALA A 1 85 ? 38.819 10.128 -55.492 1.00 64.69 85 ALA A O 1
ATOM 675 N N . LYS A 1 86 ? 36.725 9.803 -54.756 1.00 58.28 86 LYS A N 1
ATOM 676 C CA . LYS A 1 86 ? 36.303 9.013 -55.925 1.00 58.28 86 LYS A CA 1
ATOM 677 C C . LYS A 1 86 ? 35.918 9.838 -57.149 1.00 58.28 86 LYS A C 1
ATOM 679 O O . LYS A 1 86 ? 35.957 9.300 -58.245 1.00 58.28 86 LYS A O 1
ATOM 684 N N . HIS A 1 87 ? 35.570 11.113 -56.987 1.00 56.06 87 HIS A N 1
ATOM 685 C CA . HIS A 1 87 ? 35.254 11.990 -58.120 1.00 56.06 87 HIS A CA 1
ATOM 686 C C . HIS A 1 87 ? 36.496 12.616 -58.784 1.00 56.06 87 HIS A C 1
ATOM 688 O O . HIS A 1 87 ? 36.374 13.178 -59.869 1.00 56.06 87 HIS A O 1
ATOM 694 N N . GLY A 1 88 ? 37.679 12.523 -58.161 1.00 54.53 88 GLY A N 1
ATOM 695 C CA . GLY A 1 88 ? 38.942 13.037 -58.713 1.00 54.53 88 GLY A CA 1
ATOM 696 C C . GLY A 1 88 ? 39.642 12.106 -59.711 1.00 54.53 88 GLY A C 1
ATOM 697 O O . GLY A 1 88 ? 40.566 12.532 -60.399 1.00 54.53 88 GLY A O 1
ATOM 698 N N . GLU A 1 89 ? 39.200 10.856 -59.820 1.00 53.72 89 GLU A N 1
ATOM 699 C CA . GLU A 1 89 ? 39.751 9.852 -60.727 1.00 53.72 89 GLU A CA 1
ATOM 700 C C . GLU A 1 89 ? 38.630 9.384 -61.661 1.00 53.72 89 GLU A C 1
ATOM 702 O O . GLU A 1 89 ? 37.532 9.106 -61.198 1.00 53.72 89 GLU A O 1
ATOM 707 N N . VAL A 1 90 ? 38.928 9.237 -62.956 1.00 51.59 90 VAL A N 1
ATOM 708 C CA . VAL A 1 90 ? 38.059 8.715 -64.035 1.00 51.59 90 VAL A CA 1
ATOM 709 C C . VAL A 1 90 ? 37.391 9.785 -64.915 1.00 51.59 90 VAL A C 1
ATOM 711 O O . VAL A 1 90 ? 36.212 10.114 -64.809 1.00 51.59 90 VAL A O 1
ATOM 714 N N . ILE A 1 91 ? 38.156 10.223 -65.918 1.00 52.25 91 ILE A N 1
ATOM 715 C CA . ILE A 1 91 ? 37.630 10.576 -67.241 1.00 52.25 91 ILE A CA 1
ATOM 716 C C . ILE A 1 91 ? 38.014 9.427 -68.194 1.00 52.25 91 ILE A C 1
ATOM 718 O O . ILE A 1 91 ? 39.183 9.061 -68.259 1.00 52.25 91 ILE A O 1
ATOM 722 N N . LEU A 1 92 ? 37.011 8.918 -68.930 1.00 52.31 92 LEU A N 1
ATOM 723 C CA . LEU A 1 92 ? 37.052 7.961 -70.059 1.00 52.31 92 LEU A CA 1
ATOM 724 C C . LEU A 1 92 ? 37.241 6.460 -69.742 1.00 52.31 92 LEU A C 1
ATOM 726 O O . LEU A 1 92 ? 38.324 5.916 -69.884 1.00 52.31 92 LEU A O 1
ATOM 730 N N . GLU A 1 93 ? 36.146 5.770 -69.392 1.00 53.44 93 GLU A N 1
ATOM 731 C CA . GLU A 1 93 ? 35.487 4.727 -70.216 1.00 53.44 93 GLU A CA 1
ATOM 732 C C . GLU A 1 93 ? 34.392 3.978 -69.420 1.00 53.44 93 GLU A C 1
ATOM 734 O O . GLU A 1 93 ? 34.551 3.660 -68.245 1.00 53.44 93 GLU A O 1
ATOM 739 N N . ASN A 1 94 ? 33.319 3.608 -70.132 1.00 61.44 94 ASN A N 1
ATOM 740 C CA . ASN A 1 94 ? 32.263 2.639 -69.794 1.00 61.44 94 ASN A CA 1
ATOM 741 C C . ASN A 1 94 ? 31.036 3.091 -68.973 1.00 61.44 94 ASN A C 1
ATOM 743 O O . ASN A 1 94 ? 31.091 3.351 -67.776 1.00 61.44 94 ASN A O 1
ATOM 747 N N . GLU A 1 95 ? 29.854 2.959 -69.591 1.00 69.25 95 GLU A N 1
ATOM 748 C CA . GLU A 1 95 ? 28.529 2.988 -68.939 1.00 69.25 95 GLU A CA 1
ATOM 749 C C . GLU A 1 95 ? 28.413 2.020 -67.750 1.00 69.25 95 GLU A C 1
ATOM 751 O O . GLU A 1 95 ? 27.711 2.303 -66.780 1.00 69.25 95 GLU A O 1
ATOM 756 N N . LYS A 1 96 ? 29.154 0.903 -67.767 1.00 68.88 96 LYS A N 1
ATOM 757 C CA . LYS A 1 96 ? 29.232 -0.028 -66.629 1.00 68.88 96 LYS A CA 1
ATOM 758 C C . LYS A 1 96 ? 29.834 0.614 -65.375 1.00 68.88 96 LYS A C 1
ATOM 760 O O . LYS A 1 96 ? 29.468 0.213 -64.273 1.00 68.88 96 LYS A O 1
ATOM 765 N N . ALA A 1 97 ? 30.735 1.587 -65.520 1.00 70.06 97 ALA A N 1
ATOM 766 C CA . ALA A 1 97 ? 31.247 2.357 -64.389 1.00 70.06 97 ALA A CA 1
ATOM 767 C C . ALA A 1 97 ? 30.144 3.259 -63.810 1.00 70.06 97 ALA A C 1
ATOM 769 O O . ALA A 1 97 ? 29.924 3.248 -62.602 1.00 70.06 97 ALA A O 1
ATOM 770 N N . ARG A 1 98 ? 29.349 3.904 -64.675 1.00 72.38 98 ARG A N 1
ATOM 771 C CA . ARG A 1 98 ? 28.210 4.750 -64.279 1.00 72.38 98 ARG A CA 1
ATOM 772 C C . ARG A 1 98 ? 27.120 3.973 -63.529 1.00 72.38 98 ARG A C 1
ATOM 774 O O . ARG A 1 98 ? 26.570 4.470 -62.552 1.00 72.38 98 ARG A O 1
ATOM 781 N N . GLU A 1 99 ? 26.817 2.739 -63.936 1.00 74.50 99 GLU A N 1
ATOM 782 C CA . GLU A 1 99 ? 25.855 1.893 -63.206 1.00 74.50 99 GLU A CA 1
ATOM 783 C C . GLU A 1 99 ? 26.398 1.416 -61.848 1.00 74.50 99 GLU A C 1
ATOM 785 O O . GLU A 1 99 ? 25.656 1.357 -60.866 1.00 74.50 99 GLU A O 1
ATOM 790 N N . ARG A 1 100 ? 27.707 1.149 -61.741 1.00 75.62 100 ARG A N 1
ATOM 791 C CA . ARG A 1 100 ? 28.344 0.852 -60.446 1.00 75.62 100 ARG A CA 1
ATOM 792 C C . ARG A 1 100 ? 28.326 2.062 -59.517 1.00 75.62 100 ARG A C 1
ATOM 794 O O . ARG A 1 100 ? 28.078 1.895 -58.328 1.00 75.62 100 ARG A O 1
ATOM 801 N N . GLU A 1 101 ? 28.535 3.265 -60.042 1.00 75.81 101 GLU A N 1
ATOM 802 C CA . GLU A 1 101 ? 28.425 4.508 -59.271 1.00 75.81 101 GLU A CA 1
ATOM 803 C C . GLU A 1 101 ? 27.011 4.721 -58.737 1.00 75.81 101 GLU A C 1
ATOM 805 O O . GLU A 1 101 ? 26.844 4.954 -57.540 1.00 75.81 101 GLU A O 1
ATOM 810 N N . LYS A 1 102 ? 25.983 4.551 -59.578 1.00 78.81 102 LYS A N 1
ATOM 811 C CA . LYS A 1 102 ? 24.581 4.616 -59.134 1.00 78.81 102 LYS A CA 1
ATOM 812 C C . LYS A 1 102 ? 24.291 3.602 -58.028 1.00 78.81 102 LYS A C 1
ATOM 814 O O . LYS A 1 102 ? 23.659 3.954 -57.034 1.00 78.81 102 LYS A O 1
ATOM 819 N N . ALA A 1 103 ? 24.779 2.368 -58.168 1.00 70.88 103 ALA A N 1
ATOM 820 C CA . ALA A 1 103 ? 24.611 1.332 -57.152 1.00 70.88 103 ALA A CA 1
ATOM 821 C C . ALA A 1 103 ? 25.315 1.691 -55.833 1.00 70.88 103 ALA A C 1
ATOM 823 O O . ALA A 1 103 ? 24.737 1.502 -54.763 1.00 70.88 103 ALA A O 1
ATOM 824 N N . VAL A 1 104 ? 26.529 2.252 -55.890 1.00 75.94 104 VAL A N 1
ATOM 825 C CA . VAL A 1 104 ? 27.255 2.713 -54.698 1.00 75.94 104 VAL A CA 1
ATOM 826 C C . VAL A 1 104 ? 26.495 3.845 -54.017 1.00 75.94 104 VAL A C 1
ATOM 828 O O . VAL A 1 104 ? 26.230 3.728 -52.826 1.00 75.94 104 VAL A O 1
ATOM 831 N N . ILE A 1 105 ? 26.070 4.873 -54.759 1.00 78.38 105 ILE A N 1
ATOM 832 C CA . ILE A 1 105 ? 25.292 6.008 -54.233 1.00 78.38 105 ILE A CA 1
ATOM 833 C C . ILE A 1 105 ? 23.992 5.523 -53.578 1.00 78.38 105 ILE A C 1
ATOM 835 O O . ILE A 1 105 ? 23.655 5.956 -52.476 1.00 78.38 105 ILE A O 1
ATOM 839 N N . TRP A 1 106 ? 23.281 4.588 -54.213 1.00 80.06 106 TRP A N 1
ATOM 840 C CA . TRP A 1 106 ? 22.033 4.045 -53.681 1.00 80.06 106 TRP A CA 1
ATOM 841 C C . TRP A 1 106 ? 22.247 3.223 -52.402 1.00 80.06 106 TRP A C 1
ATOM 843 O O . TRP A 1 106 ? 21.554 3.436 -51.408 1.00 80.06 106 TRP A O 1
ATOM 853 N N . CYS A 1 107 ? 23.242 2.330 -52.375 1.00 71.62 107 CYS A N 1
ATOM 854 C CA . CYS A 1 107 ? 23.597 1.560 -51.176 1.00 71.62 107 CYS A CA 1
ATOM 855 C C . CYS A 1 107 ? 23.998 2.473 -50.012 1.00 71.62 107 CYS A C 1
ATOM 857 O O . CYS A 1 107 ? 23.573 2.268 -48.875 1.00 71.62 107 CYS A O 1
ATOM 859 N N . SER A 1 108 ? 24.772 3.507 -50.323 1.00 76.81 108 SER A N 1
ATOM 860 C CA . SER A 1 108 ? 25.147 4.583 -49.422 1.00 76.81 108 SER A CA 1
ATOM 861 C C . SER A 1 108 ? 23.908 5.259 -48.820 1.00 76.81 108 SER A C 1
ATOM 863 O O . SER A 1 108 ? 23.749 5.300 -47.598 1.00 76.81 108 SER A O 1
ATOM 865 N N . PHE A 1 109 ? 23.000 5.760 -49.657 1.00 82.38 109 PHE A N 1
ATOM 866 C CA . PHE A 1 109 ? 21.772 6.419 -49.210 1.00 82.38 109 PHE A CA 1
ATOM 867 C C . PHE A 1 109 ? 20.930 5.513 -48.293 1.00 82.38 109 PHE A C 1
ATOM 869 O O . PHE A 1 109 ? 20.484 5.932 -47.223 1.00 82.38 109 PHE A O 1
ATOM 876 N N . MET A 1 110 ? 20.789 4.236 -48.656 1.00 82.12 110 MET A N 1
ATOM 877 C CA . MET A 1 110 ? 20.047 3.255 -47.861 1.00 82.12 110 MET A CA 1
ATOM 878 C C . MET A 1 110 ? 20.711 2.943 -46.514 1.00 82.12 110 MET A C 1
ATOM 880 O O . MET A 1 110 ? 20.008 2.722 -45.524 1.00 82.12 110 MET A O 1
ATOM 884 N N . ALA A 1 111 ? 22.045 2.946 -46.442 1.00 77.50 111 ALA A N 1
ATOM 885 C CA . ALA A 1 111 ? 22.764 2.821 -45.177 1.00 77.50 111 ALA A CA 1
ATOM 886 C C . ALA A 1 111 ? 22.490 4.024 -44.257 1.00 77.50 111 ALA A C 1
ATOM 888 O O . ALA A 1 111 ? 22.215 3.829 -43.072 1.00 77.50 111 ALA A O 1
ATOM 889 N N . GLY A 1 112 ? 22.459 5.242 -44.811 1.00 84.31 112 GLY A N 1
ATOM 890 C CA . GLY A 1 112 ? 22.094 6.460 -44.080 1.00 84.31 112 GLY A CA 1
ATOM 891 C C . GLY A 1 112 ? 20.667 6.420 -43.524 1.00 84.31 112 GLY A C 1
ATOM 892 O O . GLY A 1 112 ? 20.455 6.684 -42.340 1.00 84.31 112 GLY A O 1
ATOM 893 N N . LEU A 1 113 ? 19.689 5.996 -44.334 1.00 82.94 113 LEU A N 1
ATOM 894 C CA . LEU A 1 113 ? 18.302 5.830 -43.878 1.00 82.94 113 LEU A CA 1
ATOM 895 C C . LEU A 1 113 ? 18.168 4.784 -42.762 1.00 82.94 113 LEU A C 1
ATOM 897 O O . LEU A 1 113 ? 17.409 4.984 -41.811 1.00 82.94 113 LEU A O 1
ATOM 901 N N . ARG A 1 114 ? 18.912 3.673 -42.844 1.00 78.56 114 ARG A N 1
ATOM 902 C CA . ARG A 1 114 ? 18.927 2.654 -41.781 1.00 78.56 114 ARG A CA 1
ATOM 903 C C . ARG A 1 114 ? 19.537 3.186 -40.488 1.00 78.56 114 ARG A C 1
ATOM 905 O O . ARG A 1 114 ? 18.964 2.944 -39.429 1.00 78.56 114 ARG A O 1
ATOM 912 N N . ALA A 1 115 ? 20.645 3.921 -40.568 1.00 79.00 115 ALA A N 1
ATOM 913 C CA . ALA A 1 115 ? 21.275 4.530 -39.399 1.00 79.00 115 ALA A CA 1
ATOM 914 C C . ALA A 1 115 ? 20.340 5.541 -38.712 1.00 79.00 115 ALA A C 1
ATOM 916 O O . ALA A 1 115 ? 20.152 5.465 -37.499 1.00 79.00 115 ALA A O 1
ATOM 917 N N . MET A 1 116 ? 19.669 6.408 -39.484 1.00 81.81 116 MET A N 1
ATOM 918 C CA . MET A 1 116 ? 18.672 7.344 -38.946 1.00 81.81 116 MET A CA 1
ATOM 919 C C . MET A 1 116 ? 17.520 6.626 -38.235 1.00 81.81 116 MET A C 1
ATOM 921 O O . MET A 1 116 ? 17.137 7.012 -37.133 1.00 81.81 116 MET A O 1
ATOM 925 N N . ARG A 1 117 ? 16.994 5.545 -38.823 1.00 83.81 117 ARG A N 1
ATOM 926 C CA . ARG A 1 117 ? 15.903 4.778 -38.208 1.00 83.81 117 ARG A CA 1
ATOM 927 C C . ARG A 1 117 ? 16.330 4.068 -36.922 1.00 83.81 117 ARG A C 1
ATOM 929 O O . ARG A 1 117 ? 15.534 3.970 -3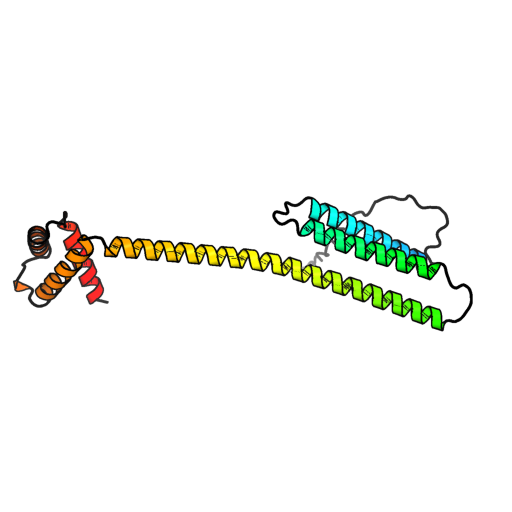5.992 1.00 83.81 117 ARG A O 1
ATOM 936 N N . LEU A 1 118 ? 17.567 3.575 -36.853 1.00 75.81 118 LEU A N 1
ATOM 937 C CA . LEU A 1 118 ? 18.108 2.988 -35.625 1.00 75.81 118 LEU A CA 1
ATOM 938 C C . LEU A 1 118 ? 18.263 4.038 -34.521 1.00 75.81 118 LEU A C 1
ATOM 940 O O . LEU A 1 118 ? 17.909 3.751 -33.382 1.00 75.81 118 LEU A O 1
ATOM 944 N N . LEU A 1 119 ? 18.711 5.250 -34.861 1.00 79.81 119 LEU A N 1
ATOM 945 C CA . LEU A 1 119 ? 18.816 6.356 -33.907 1.00 79.81 119 LEU A CA 1
ATOM 946 C C . LEU A 1 119 ? 17.442 6.785 -33.366 1.00 79.81 119 LEU A C 1
ATOM 948 O O . LEU A 1 119 ? 17.284 7.006 -32.170 1.00 79.81 119 LEU A O 1
ATOM 952 N N . GLU A 1 120 ? 16.418 6.844 -34.221 1.00 81.12 120 GLU A N 1
ATOM 953 C CA . GLU A 1 120 ? 15.051 7.144 -33.777 1.00 81.12 120 GLU A CA 1
ATOM 954 C C . GLU A 1 120 ? 14.536 6.094 -32.778 1.00 81.12 120 GLU A C 1
ATOM 956 O O . GLU A 1 120 ? 13.935 6.435 -31.756 1.00 81.12 120 GLU A O 1
ATOM 961 N N . LEU A 1 121 ? 14.798 4.810 -33.043 1.00 76.56 121 LEU A N 1
ATOM 962 C CA . LEU A 1 121 ? 14.401 3.726 -32.147 1.00 76.56 121 LEU A CA 1
ATOM 963 C C . LEU A 1 121 ? 15.133 3.801 -30.806 1.00 76.56 121 LEU A C 1
ATOM 965 O O . LEU A 1 121 ? 14.490 3.645 -29.769 1.00 76.56 121 LEU A O 1
ATOM 969 N N . THR A 1 122 ? 16.439 4.076 -30.793 1.00 75.00 122 THR A N 1
ATOM 970 C CA . THR A 1 122 ? 17.188 4.188 -29.533 1.00 75.00 122 THR A CA 1
ATOM 971 C C . THR A 1 122 ? 16.726 5.393 -28.715 1.00 75.00 122 THR A C 1
ATOM 973 O O . THR A 1 122 ? 16.490 5.248 -27.512 1.00 75.00 122 THR A O 1
ATOM 976 N N . CYS A 1 123 ? 16.466 6.538 -29.355 1.00 76.00 123 CYS A N 1
ATOM 977 C CA . CYS A 1 123 ? 15.874 7.704 -28.697 1.00 76.00 123 CYS A CA 1
ATOM 978 C C . CYS A 1 123 ? 14.500 7.388 -28.084 1.00 76.00 123 CYS A C 1
ATOM 980 O O . CYS A 1 123 ? 14.293 7.665 -26.902 1.00 76.00 123 CYS A O 1
ATOM 982 N N . ARG A 1 124 ? 13.595 6.730 -28.828 1.00 75.31 124 ARG A N 1
ATOM 983 C CA . ARG A 1 124 ? 12.276 6.319 -28.305 1.00 75.31 124 ARG A CA 1
ATOM 984 C C . ARG A 1 124 ? 12.388 5.325 -27.152 1.00 75.31 124 ARG A C 1
ATOM 986 O O . ARG A 1 124 ? 11.643 5.422 -26.181 1.00 75.31 124 ARG A O 1
ATOM 993 N N . THR A 1 125 ? 13.324 4.375 -27.215 1.00 67.62 125 THR A N 1
ATOM 994 C CA . THR A 1 125 ? 13.515 3.435 -26.099 1.00 67.62 125 THR A CA 1
ATOM 995 C C . THR A 1 125 ? 13.977 4.145 -24.829 1.00 67.62 125 THR A C 1
ATOM 997 O O . THR A 1 125 ? 13.507 3.790 -23.753 1.00 67.62 125 THR A O 1
ATOM 1000 N N . GLY A 1 126 ? 14.815 5.183 -24.931 1.00 67.12 126 GLY A N 1
ATOM 1001 C CA . GLY A 1 126 ? 15.293 5.956 -23.780 1.00 67.12 126 GLY A CA 1
ATOM 1002 C C . GLY A 1 126 ? 14.183 6.618 -22.951 1.00 67.12 126 GLY A C 1
ATOM 1003 O O . GLY A 1 126 ? 14.328 6.753 -21.736 1.00 67.12 126 GLY A O 1
ATOM 1004 N N . GLU A 1 127 ? 13.061 6.991 -23.570 1.00 63.97 127 GLU A N 1
ATOM 1005 C CA . GLU A 1 127 ? 11.894 7.550 -22.870 1.00 63.97 127 GLU A CA 1
ATOM 1006 C C . GLU A 1 127 ? 11.118 6.474 -22.099 1.00 63.97 127 GLU A C 1
ATOM 1008 O O . GLU A 1 127 ? 10.758 6.680 -20.939 1.00 63.97 127 GLU A O 1
ATOM 1013 N N . ILE A 1 128 ? 10.970 5.285 -22.691 1.00 63.59 128 ILE A N 1
ATOM 1014 C CA . ILE A 1 128 ? 10.292 4.134 -22.071 1.00 63.59 128 ILE A CA 1
ATOM 1015 C C . ILE A 1 128 ? 11.014 3.698 -20.783 1.00 63.59 128 ILE A C 1
ATOM 1017 O O . ILE A 1 128 ? 10.374 3.372 -19.780 1.00 63.59 128 ILE A O 1
ATOM 1021 N N . TRP A 1 129 ? 12.351 3.740 -20.768 1.00 60.75 129 TRP A N 1
ATOM 1022 C CA . TRP A 1 129 ? 13.139 3.369 -19.586 1.00 60.75 129 TRP A CA 1
ATOM 1023 C C . TRP A 1 129 ? 12.941 4.328 -18.400 1.00 60.75 129 TRP A C 1
ATOM 1025 O O . TRP A 1 129 ? 12.884 3.875 -17.255 1.00 60.75 129 TRP A O 1
ATOM 1035 N N . LYS A 1 130 ? 12.751 5.633 -18.649 1.00 67.38 130 LYS A N 1
ATOM 1036 C CA . LYS A 1 130 ? 12.527 6.630 -17.583 1.00 67.38 130 LYS A CA 1
ATOM 1037 C C . LYS A 1 130 ? 11.174 6.452 -16.890 1.00 67.38 130 LYS A C 1
ATOM 1039 O O . LYS A 1 130 ? 11.067 6.631 -15.673 1.00 67.38 130 LYS A O 1
ATOM 1044 N N . GLU A 1 131 ? 10.138 6.081 -17.639 1.00 70.06 131 GLU A N 1
ATOM 1045 C CA . GLU A 1 131 ? 8.809 5.826 -17.073 1.00 70.06 131 GLU A CA 1
ATOM 1046 C C . GLU A 1 131 ? 8.785 4.546 -16.227 1.00 70.06 131 GLU A C 1
ATOM 1048 O O . GLU A 1 131 ? 8.232 4.542 -15.119 1.00 70.06 131 GLU A O 1
ATOM 1053 N N . GLY A 1 132 ? 9.453 3.487 -16.698 1.00 70.12 132 GLY A N 1
ATOM 1054 C CA . GLY A 1 132 ? 9.580 2.223 -15.971 1.00 70.12 132 GLY A CA 1
ATOM 1055 C C . GLY A 1 132 ? 10.300 2.371 -14.626 1.00 70.12 132 GLY A C 1
ATOM 1056 O O . GLY A 1 132 ? 9.828 1.857 -13.607 1.00 70.12 132 GLY A O 1
ATOM 1057 N N . GLU A 1 133 ? 11.397 3.131 -14.588 1.00 75.25 133 GLU A N 1
ATOM 1058 C CA . GLU A 1 133 ? 12.164 3.366 -13.359 1.00 75.25 133 GLU A CA 1
ATOM 1059 C C . GLU A 1 133 ? 11.353 4.156 -12.317 1.00 75.25 133 GLU A C 1
ATOM 1061 O O . GLU A 1 133 ? 11.305 3.790 -11.139 1.00 75.25 133 GLU A O 1
ATOM 1066 N N . SER A 1 134 ? 10.618 5.187 -12.750 1.00 80.50 134 SER A N 1
ATOM 1067 C CA . SER A 1 134 ? 9.753 5.981 -11.867 1.00 80.50 134 SER A CA 1
ATOM 1068 C C . SER A 1 134 ? 8.641 5.140 -11.231 1.00 80.50 134 SER A C 1
ATOM 1070 O O . SER A 1 134 ? 8.364 5.264 -10.031 1.00 80.50 134 SER A O 1
ATOM 1072 N N . ALA A 1 135 ? 8.013 4.252 -12.005 1.00 82.19 135 ALA A N 1
ATOM 1073 C CA . ALA A 1 135 ? 6.976 3.355 -11.503 1.00 82.19 135 ALA A CA 1
ATOM 1074 C C . ALA A 1 135 ? 7.531 2.341 -10.487 1.00 82.19 135 ALA A C 1
ATOM 1076 O O . ALA A 1 135 ? 6.928 2.134 -9.427 1.00 82.19 135 ALA A O 1
ATOM 1077 N N . LEU A 1 136 ? 8.702 1.763 -10.766 1.00 83.69 136 LEU A N 1
ATOM 1078 C CA . LEU A 1 136 ? 9.368 0.815 -9.872 1.00 83.69 136 LEU A CA 1
ATOM 1079 C C . LEU A 1 136 ? 9.797 1.474 -8.552 1.00 83.69 136 LEU A C 1
ATOM 1081 O O . LEU A 1 136 ? 9.522 0.951 -7.474 1.00 83.69 136 LEU A O 1
ATOM 1085 N N . VAL A 1 137 ? 10.401 2.663 -8.597 1.00 88.81 137 VAL A N 1
ATOM 1086 C CA . VAL A 1 137 ? 10.793 3.389 -7.376 1.00 88.81 137 VAL A CA 1
ATOM 1087 C C . VAL A 1 137 ? 9.568 3.738 -6.524 1.00 88.81 137 VAL A C 1
ATOM 1089 O O . VAL A 1 137 ? 9.605 3.615 -5.294 1.00 88.81 137 VAL A O 1
ATOM 1092 N N . LYS A 1 138 ? 8.452 4.133 -7.152 1.00 91.75 138 LYS A N 1
ATOM 1093 C CA . LYS A 1 138 ? 7.185 4.387 -6.445 1.00 91.75 138 LYS A CA 1
ATOM 1094 C C . LYS A 1 138 ? 6.645 3.126 -5.763 1.00 91.75 138 LYS A C 1
ATOM 1096 O O . LYS A 1 138 ? 6.205 3.216 -4.614 1.00 91.75 138 LYS A O 1
ATOM 1101 N N . SER A 1 139 ? 6.696 1.964 -6.419 1.00 89.06 139 SER A N 1
ATOM 1102 C CA . SER A 1 139 ? 6.218 0.705 -5.829 1.00 89.06 139 SER A CA 1
ATOM 1103 C C . SER A 1 139 ? 7.100 0.245 -4.662 1.00 89.06 139 SER A C 1
ATOM 1105 O O . SER A 1 139 ? 6.573 -0.115 -3.608 1.00 89.06 139 SER A O 1
ATOM 1107 N N . ILE A 1 140 ? 8.426 0.375 -4.781 1.00 92.69 140 ILE A N 1
ATOM 1108 C CA . ILE A 1 140 ? 9.379 0.079 -3.700 1.00 92.69 140 ILE A CA 1
ATOM 1109 C C . ILE A 1 140 ? 9.109 0.966 -2.479 1.00 92.69 140 ILE A C 1
ATOM 1111 O O . ILE A 1 140 ? 9.004 0.465 -1.358 1.00 92.69 140 ILE A O 1
ATOM 1115 N N . ARG A 1 141 ? 8.929 2.281 -2.673 1.00 92.06 141 ARG A N 1
ATOM 1116 C CA . ARG A 1 141 ? 8.610 3.210 -1.572 1.00 92.06 141 ARG A CA 1
ATOM 1117 C C . ARG A 1 141 ? 7.301 2.847 -0.875 1.00 92.06 141 ARG A C 1
ATOM 1119 O O . ARG A 1 141 ? 7.248 2.856 0.354 1.00 92.06 141 ARG A O 1
ATOM 1126 N N . LYS A 1 142 ? 6.265 2.496 -1.643 1.00 91.94 142 LYS A N 1
ATOM 1127 C CA . LYS A 1 142 ? 4.971 2.059 -1.100 1.00 91.94 142 LYS A CA 1
ATOM 1128 C C . LYS A 1 142 ? 5.117 0.787 -0.260 1.00 91.94 142 LYS A C 1
ATOM 1130 O O . LYS A 1 142 ? 4.589 0.733 0.850 1.00 91.94 142 LYS A O 1
ATOM 1135 N N . ASN A 1 143 ? 5.866 -0.198 -0.751 1.00 92.69 143 ASN A N 1
ATOM 1136 C CA . ASN A 1 143 ? 6.106 -1.447 -0.029 1.00 92.69 143 ASN A CA 1
ATOM 1137 C C . ASN A 1 143 ? 6.893 -1.210 1.264 1.00 92.69 143 ASN A C 1
ATOM 1139 O O . ASN A 1 143 ? 6.467 -1.665 2.323 1.00 92.69 143 ASN A O 1
ATOM 1143 N N . ASN A 1 144 ? 7.972 -0.426 1.218 1.00 92.38 144 ASN A N 1
ATOM 1144 C CA . ASN A 1 144 ? 8.762 -0.102 2.408 1.00 92.38 144 ASN A CA 1
ATOM 1145 C C . ASN A 1 144 ? 7.943 0.662 3.459 1.00 92.38 144 ASN A C 1
ATOM 1147 O O . ASN A 1 144 ? 8.052 0.374 4.650 1.00 92.38 144 ASN A O 1
ATOM 1151 N N . ALA A 1 145 ? 7.080 1.590 3.033 1.00 90.44 145 ALA A N 1
ATOM 1152 C CA . ALA A 1 145 ? 6.169 2.288 3.937 1.00 90.44 145 ALA A CA 1
ATOM 1153 C C . ALA A 1 145 ? 5.170 1.323 4.601 1.00 90.44 145 ALA A C 1
ATOM 1155 O O . ALA A 1 145 ? 4.956 1.400 5.811 1.00 90.44 145 ALA A O 1
ATOM 1156 N N . SER A 1 146 ? 4.606 0.383 3.833 1.00 91.62 146 SER A N 1
ATOM 1157 C CA . SER A 1 146 ? 3.699 -0.644 4.359 1.00 91.62 146 SER A CA 1
ATOM 1158 C C . SER A 1 146 ? 4.396 -1.565 5.361 1.00 91.62 146 SER A C 1
ATOM 1160 O O . SER A 1 146 ? 3.858 -1.816 6.436 1.00 91.62 146 SER A O 1
ATOM 1162 N N . LEU A 1 147 ? 5.599 -2.047 5.042 1.00 86.88 147 LEU A N 1
ATOM 1163 C CA . LEU A 1 147 ? 6.380 -2.912 5.929 1.00 86.88 147 LEU A CA 1
ATOM 1164 C C . LEU A 1 147 ? 6.763 -2.187 7.222 1.00 86.88 147 LEU A C 1
ATOM 1166 O O . LEU A 1 147 ? 6.610 -2.741 8.309 1.00 86.88 147 LEU A O 1
ATOM 1170 N N . GLY A 1 148 ? 7.187 -0.925 7.119 1.00 87.38 148 GLY A N 1
ATOM 1171 C CA . GLY A 1 148 ? 7.496 -0.094 8.280 1.00 87.38 148 GLY A CA 1
ATOM 1172 C C . GLY A 1 148 ? 6.279 0.147 9.179 1.00 87.38 148 GLY A C 1
ATOM 1173 O O . GLY A 1 148 ? 6.405 0.111 10.402 1.00 87.38 148 GLY A O 1
ATOM 1174 N N . ALA A 1 149 ? 5.094 0.351 8.596 1.00 87.75 149 ALA A N 1
ATOM 1175 C CA . ALA A 1 149 ? 3.851 0.477 9.355 1.00 87.75 149 ALA A CA 1
ATOM 1176 C C . ALA A 1 149 ? 3.484 -0.833 10.074 1.00 87.75 149 ALA A C 1
ATOM 1178 O O . ALA A 1 149 ? 3.179 -0.805 11.267 1.00 87.75 149 ALA A O 1
ATOM 1179 N N . SER A 1 150 ? 3.585 -1.976 9.390 1.00 83.19 150 SER A N 1
ATOM 1180 C CA . SER A 1 150 ? 3.332 -3.295 9.985 1.00 83.19 150 SER A CA 1
ATOM 1181 C C . SER A 1 150 ? 4.299 -3.618 11.124 1.00 83.19 150 SER A C 1
ATOM 1183 O O . SER A 1 150 ? 3.864 -4.086 12.171 1.00 83.19 150 SER A O 1
ATOM 1185 N N . ALA A 1 151 ? 5.592 -3.316 10.967 1.00 87.31 151 ALA A N 1
ATOM 1186 C CA . ALA A 1 151 ? 6.591 -3.531 12.014 1.00 87.31 151 ALA A CA 1
ATOM 1187 C C . ALA A 1 151 ? 6.324 -2.665 13.257 1.00 87.31 151 ALA A C 1
ATOM 1189 O O . ALA A 1 151 ? 6.430 -3.142 14.385 1.00 87.31 151 ALA A O 1
ATOM 1190 N N . LYS A 1 152 ? 5.914 -1.403 13.066 1.00 83.75 152 LYS A N 1
ATOM 1191 C CA . LYS A 1 152 ? 5.513 -0.524 14.177 1.00 83.75 152 LYS A CA 1
ATOM 1192 C C . LYS A 1 152 ? 4.276 -1.045 14.902 1.00 83.75 152 LYS A C 1
ATOM 1194 O O . LYS A 1 152 ? 4.245 -1.013 16.126 1.00 83.75 152 LYS A O 1
ATOM 1199 N N . LEU A 1 153 ? 3.280 -1.529 14.159 1.00 85.25 153 LEU A N 1
ATOM 1200 C CA . LEU A 1 153 ? 2.067 -2.106 14.738 1.00 85.25 153 LEU A CA 1
ATOM 1201 C C . LEU A 1 153 ? 2.353 -3.413 15.484 1.00 85.25 153 LEU A C 1
ATOM 1203 O O . LEU A 1 153 ? 1.765 -3.638 16.533 1.00 85.25 153 LEU A O 1
ATOM 1207 N N . ALA A 1 154 ? 3.268 -4.247 14.985 1.00 81.38 154 ALA A N 1
ATOM 1208 C CA . ALA A 1 154 ? 3.650 -5.496 15.643 1.00 81.38 154 ALA A CA 1
ATOM 1209 C C . ALA A 1 154 ? 4.277 -5.273 17.030 1.00 81.38 154 ALA A C 1
ATOM 1211 O O . ALA A 1 154 ? 4.072 -6.088 17.924 1.00 81.38 154 ALA A O 1
ATOM 1212 N N . ASN A 1 155 ? 4.989 -4.159 17.213 1.00 85.56 155 ASN A N 1
ATOM 1213 C CA . ASN A 1 155 ? 5.633 -3.803 18.478 1.00 85.56 155 ASN A CA 1
ATOM 1214 C C . ASN A 1 155 ? 4.742 -2.962 19.412 1.00 85.56 155 ASN A C 1
ATOM 1216 O O . ASN A 1 155 ? 5.191 -2.594 20.496 1.00 85.56 155 ASN A O 1
ATOM 1220 N N . ASP A 1 156 ? 3.516 -2.607 19.011 1.00 88.31 156 ASP A N 1
ATOM 1221 C CA . ASP A 1 156 ? 2.611 -1.839 19.869 1.00 88.31 156 ASP A CA 1
ATOM 1222 C C . ASP A 1 156 ? 1.927 -2.785 20.877 1.00 88.31 156 ASP A C 1
ATOM 1224 O O . ASP A 1 156 ? 1.135 -3.637 20.456 1.00 88.31 156 ASP A O 1
ATOM 1228 N N . PRO A 1 157 ? 2.160 -2.634 22.198 1.00 89.19 157 PRO A N 1
ATOM 1229 C CA . PRO A 1 157 ? 1.528 -3.478 23.217 1.00 89.19 157 PRO A CA 1
ATOM 1230 C C . PRO A 1 157 ? -0.006 -3.451 23.135 1.00 89.19 157 PRO A C 1
ATOM 1232 O O . PRO A 1 157 ? -0.667 -4.439 23.448 1.00 89.19 157 PRO A O 1
ATOM 1235 N N . LYS A 1 158 ? -0.597 -2.369 22.606 1.00 90.44 158 LYS A N 1
ATOM 1236 C CA . LYS A 1 158 ? -2.051 -2.269 22.411 1.00 90.44 158 LYS A CA 1
ATOM 1237 C C . LYS A 1 158 ? -2.604 -3.313 21.444 1.00 90.44 158 LYS A C 1
ATOM 1239 O O . LYS A 1 158 ? -3.785 -3.641 21.539 1.00 90.44 158 LYS A O 1
ATOM 1244 N N . GLN A 1 159 ? -1.808 -3.797 20.487 1.00 91.00 159 GLN A N 1
ATOM 1245 C CA . GLN A 1 159 ? -2.262 -4.835 19.555 1.00 91.00 159 GLN A CA 1
ATOM 1246 C C . GLN A 1 159 ? -2.371 -6.194 20.241 1.00 91.00 159 GLN A C 1
ATOM 1248 O O . GLN A 1 159 ? -3.285 -6.956 19.926 1.00 91.00 159 GLN A O 1
ATOM 1253 N N . GLU A 1 160 ? -1.480 -6.489 21.188 1.00 92.06 160 GLU A N 1
ATOM 1254 C CA . GLU A 1 160 ? -1.575 -7.700 21.998 1.00 92.06 160 GLU A CA 1
ATOM 1255 C C . GLU A 1 160 ? -2.833 -7.664 22.869 1.00 92.06 160 GLU A C 1
ATOM 1257 O O . GLU A 1 160 ? -3.635 -8.600 22.838 1.00 92.06 160 GLU A O 1
ATOM 1262 N N . ASP A 1 161 ? -3.086 -6.541 23.542 1.00 95.25 161 ASP A N 1
ATOM 1263 C CA . ASP A 1 161 ? -4.292 -6.386 24.357 1.00 95.25 161 ASP A CA 1
ATOM 1264 C C . ASP A 1 161 ? -5.567 -6.400 23.508 1.00 95.25 161 ASP A C 1
ATOM 1266 O O . ASP A 1 161 ? -6.555 -7.024 23.889 1.00 95.25 161 ASP A O 1
ATOM 1270 N N . LYS A 1 162 ? -5.548 -5.818 22.299 1.00 95.44 162 LYS A N 1
ATOM 1271 C CA . LYS A 1 162 ? -6.673 -5.918 21.355 1.00 95.44 162 LYS A CA 1
ATOM 1272 C C . LYS A 1 162 ? -7.001 -7.373 21.000 1.00 95.44 162 LYS A C 1
ATOM 1274 O O . LYS A 1 162 ? -8.183 -7.706 20.909 1.00 95.44 162 LYS A O 1
ATOM 1279 N N . LYS A 1 163 ? -5.993 -8.235 20.806 1.00 94.88 163 LYS A N 1
ATOM 1280 C CA . LYS A 1 163 ? -6.204 -9.672 20.543 1.00 94.88 163 LYS A CA 1
ATOM 1281 C C . LYS A 1 163 ? -6.854 -10.365 21.739 1.00 94.88 163 LYS A C 1
ATOM 1283 O O . LYS A 1 163 ? -7.861 -11.042 21.561 1.00 94.88 163 LYS A O 1
ATOM 1288 N N . ARG A 1 164 ? -6.353 -10.127 22.953 1.00 96.69 164 ARG A N 1
ATOM 1289 C CA . ARG A 1 164 ? -6.925 -10.711 24.181 1.00 96.69 164 ARG A CA 1
ATOM 1290 C C . ARG A 1 164 ? -8.362 -10.242 24.426 1.00 96.69 164 ARG A C 1
ATOM 1292 O O . ARG A 1 164 ? -9.232 -11.043 24.751 1.00 96.69 164 ARG A O 1
ATOM 1299 N N . VAL A 1 165 ? -8.650 -8.959 24.191 1.00 97.44 165 VAL A N 1
ATOM 1300 C CA . VAL A 1 165 ? -10.022 -8.425 24.253 1.00 97.44 165 VAL A CA 1
ATOM 1301 C C . VAL A 1 165 ? -10.928 -9.097 23.218 1.00 97.44 165 VAL A C 1
ATOM 1303 O O . VAL A 1 165 ? -12.087 -9.367 23.521 1.00 97.44 165 VAL A O 1
ATOM 1306 N N . MET A 1 166 ? -10.422 -9.402 22.018 1.00 97.38 166 MET A N 1
ATOM 1307 C CA . MET A 1 166 ? -11.181 -10.134 20.998 1.00 97.38 166 MET A CA 1
ATOM 1308 C C . MET A 1 166 ? -11.527 -11.556 21.453 1.00 97.38 166 MET A C 1
ATOM 1310 O O . MET A 1 166 ? -12.660 -11.989 21.266 1.00 97.38 166 MET A O 1
ATOM 1314 N N . GLU A 1 167 ? -10.600 -12.264 22.099 1.00 97.19 167 GLU A N 1
ATOM 1315 C CA . GLU A 1 167 ? -10.861 -13.587 22.685 1.00 97.19 167 GLU A CA 1
ATOM 1316 C C . GLU A 1 167 ? -11.947 -13.514 23.770 1.00 97.19 167 GLU A C 1
ATOM 1318 O O . GLU A 1 167 ? -12.912 -14.282 23.738 1.00 97.19 167 GLU A O 1
ATOM 1323 N N . CYS A 1 168 ? -11.856 -12.539 24.683 1.00 97.44 168 CYS A N 1
ATOM 1324 C CA . CYS A 1 168 ? -12.898 -12.298 25.686 1.00 97.44 168 CYS A CA 1
ATOM 1325 C C . CYS A 1 168 ? -14.249 -11.953 25.045 1.00 97.44 168 CYS A C 1
ATOM 1327 O O . CYS A 1 168 ? -15.293 -12.394 25.526 1.00 97.44 168 CYS A O 1
ATOM 1329 N N . TRP A 1 169 ? -14.235 -11.191 23.952 1.00 97.38 169 TRP A N 1
ATOM 1330 C CA . TRP A 1 169 ? -15.439 -10.829 23.216 1.00 97.38 169 TRP A CA 1
ATOM 1331 C C . TRP A 1 169 ? -16.086 -12.039 22.537 1.00 97.38 169 TRP A C 1
ATOM 1333 O O . TRP A 1 169 ? -17.301 -12.181 22.612 1.00 97.38 169 TRP A O 1
ATOM 1343 N N . ILE A 1 170 ? -15.305 -12.947 21.942 1.00 96.56 170 ILE A N 1
ATOM 1344 C CA . ILE A 1 170 ? -15.821 -14.196 21.355 1.00 96.56 170 ILE A CA 1
ATOM 1345 C C . ILE A 1 170 ? -16.492 -15.056 22.432 1.00 96.56 170 ILE A C 1
ATOM 1347 O O . ILE A 1 170 ? -17.600 -15.548 22.221 1.00 96.56 170 ILE A O 1
ATOM 1351 N N . LEU A 1 171 ? -15.857 -15.195 23.601 1.00 96.75 171 LEU A N 1
ATOM 1352 C CA . LEU A 1 171 ? -16.428 -15.933 24.733 1.00 96.75 171 LEU A CA 1
ATOM 1353 C C . LEU A 1 171 ? -17.727 -15.297 25.235 1.00 96.75 171 LEU A C 1
ATOM 1355 O O . LEU A 1 171 ? -18.686 -16.005 25.525 1.00 96.75 171 LEU A O 1
ATOM 1359 N N . TRP A 1 172 ? -17.777 -13.967 25.315 1.00 96.62 172 TRP A N 1
ATOM 1360 C CA . TRP A 1 172 ? -19.003 -13.258 25.670 1.00 96.62 172 TRP A CA 1
ATOM 1361 C C . TRP A 1 172 ? -20.085 -13.390 24.594 1.00 96.62 172 TRP A C 1
ATOM 1363 O O . TRP A 1 172 ? -21.251 -13.565 24.918 1.00 96.62 172 TRP A O 1
ATOM 1373 N N . ASN A 1 173 ? -19.729 -13.362 23.313 1.00 94.75 173 ASN A N 1
ATOM 1374 C CA . ASN A 1 173 ? -20.701 -13.538 22.239 1.00 94.75 173 ASN A CA 1
ATOM 1375 C C . ASN A 1 173 ? -21.289 -14.963 22.223 1.00 94.75 173 ASN A C 1
ATOM 1377 O O . ASN A 1 173 ? -22.443 -15.144 21.845 1.00 94.75 173 ASN A O 1
ATOM 1381 N N . ALA A 1 174 ? -20.515 -15.964 22.659 1.00 96.00 174 ALA A N 1
ATOM 1382 C CA . ALA A 1 174 ? -21.001 -17.326 22.876 1.00 96.00 174 ALA A CA 1
ATOM 1383 C C . ALA A 1 174 ? -21.905 -17.448 24.118 1.00 96.00 174 ALA A C 1
ATOM 1385 O O . ALA A 1 174 ? -22.846 -18.237 24.115 1.00 96.00 174 ALA A O 1
ATOM 1386 N N . ASP A 1 175 ? -21.642 -16.656 25.160 1.00 96.50 175 ASP A N 1
ATOM 1387 C CA . ASP A 1 175 ? -22.414 -16.616 26.405 1.00 96.50 175 ASP A CA 1
ATOM 1388 C C . ASP A 1 175 ? -22.763 -15.166 26.804 1.00 96.50 175 ASP A C 1
ATOM 1390 O O . ASP A 1 175 ? -22.077 -14.548 27.636 1.00 96.50 175 ASP A O 1
ATOM 1394 N N . PRO A 1 176 ? -23.842 -14.598 26.223 1.00 95.31 176 PRO A N 1
ATOM 1395 C CA . PRO A 1 176 ? -24.212 -13.200 26.434 1.00 95.31 176 PRO A CA 1
ATOM 1396 C C . PRO A 1 176 ? -24.578 -12.860 27.882 1.00 95.31 176 PRO A C 1
ATOM 1398 O O . PRO A 1 176 ? -24.598 -11.683 28.237 1.00 95.31 176 PRO A O 1
ATOM 1401 N N . SER A 1 177 ? -24.842 -13.864 28.729 1.00 97.00 177 SER A N 1
ATOM 1402 C CA . SER A 1 177 ? -25.238 -13.672 30.130 1.00 97.00 177 SER A CA 1
ATOM 1403 C C . SER A 1 177 ? -24.139 -13.034 30.990 1.00 97.00 177 SER A C 1
ATOM 1405 O O . SER A 1 177 ? -24.436 -12.396 31.999 1.00 97.00 177 SER A O 1
ATOM 1407 N N . ARG A 1 178 ? -22.872 -13.141 30.561 1.00 96.19 178 ARG A N 1
ATOM 1408 C CA . ARG A 1 178 ? -21.698 -12.628 31.288 1.00 96.19 178 ARG A CA 1
ATOM 1409 C C . ARG A 1 178 ? -21.681 -11.113 31.436 1.00 96.19 178 ARG A C 1
ATOM 1411 O O . ARG A 1 178 ? -21.243 -10.606 32.464 1.00 96.19 178 ARG A O 1
ATOM 1418 N N . TYR A 1 179 ? -22.145 -10.388 30.418 1.00 97.75 179 TYR A N 1
ATOM 1419 C CA . TYR A 1 179 ? -22.182 -8.929 30.438 1.00 97.75 179 TYR A CA 1
ATOM 1420 C C . TYR A 1 179 ? -23.499 -8.418 29.867 1.00 97.75 179 TYR A C 1
ATOM 1422 O O . TYR A 1 179 ? -23.863 -8.721 28.735 1.00 97.75 179 TYR A O 1
ATOM 1430 N N . ALA A 1 180 ? -24.171 -7.553 30.629 1.00 96.56 180 ALA A N 1
ATOM 1431 C CA . ALA A 1 180 ? -25.468 -6.994 30.247 1.00 96.56 180 ALA A CA 1
ATOM 1432 C C . ALA A 1 180 ? -25.409 -6.060 29.021 1.00 96.56 180 ALA A C 1
ATOM 1434 O O . ALA A 1 180 ? -26.418 -5.834 28.359 1.00 96.56 180 ALA A O 1
ATOM 1435 N N . SER A 1 181 ? -24.250 -5.460 28.728 1.00 97.12 181 SER A N 1
ATOM 1436 C CA . SER A 1 181 ? -24.081 -4.557 27.585 1.00 97.12 181 SER A CA 1
ATOM 1437 C C . SER A 1 181 ? -22.618 -4.428 27.159 1.00 97.12 181 SER A C 1
ATOM 1439 O O . SER A 1 181 ? -21.705 -4.687 27.943 1.00 97.12 181 SER A O 1
ATOM 1441 N N . LYS A 1 182 ? -22.388 -3.920 25.938 1.00 97.00 182 LYS A N 1
ATOM 1442 C CA . LYS A 1 182 ? -21.042 -3.582 25.430 1.00 97.00 182 LYS A CA 1
ATOM 1443 C C . LYS A 1 182 ? -20.307 -2.595 26.333 1.00 97.00 182 LYS A C 1
ATOM 1445 O O . LYS A 1 182 ? -19.099 -2.706 26.483 1.00 97.00 182 LYS A O 1
ATOM 1450 N N . ALA A 1 183 ? -21.032 -1.663 26.951 1.00 97.25 183 ALA A N 1
ATOM 1451 C CA . ALA A 1 183 ? -20.460 -0.701 27.886 1.00 97.25 183 ALA A CA 1
ATOM 1452 C C . ALA A 1 183 ? -20.032 -1.361 29.209 1.00 97.25 183 ALA A C 1
ATOM 1454 O O . ALA A 1 183 ? -19.041 -0.955 29.809 1.00 97.25 183 ALA A O 1
ATOM 1455 N N . ALA A 1 184 ? -20.759 -2.383 29.678 1.00 97.75 184 ALA A N 1
ATOM 1456 C CA . ALA A 1 184 ? -20.343 -3.175 30.838 1.00 97.75 184 ALA A CA 1
ATOM 1457 C C . ALA A 1 184 ? -19.092 -4.008 30.520 1.00 97.75 184 ALA A C 1
ATOM 1459 O O . ALA A 1 184 ? -18.123 -3.949 31.271 1.00 97.75 184 ALA A O 1
ATOM 1460 N N . PHE A 1 185 ? -19.079 -4.685 29.367 1.00 98.06 185 PHE A N 1
ATOM 1461 C CA . PHE A 1 185 ? -17.905 -5.406 28.867 1.00 98.06 185 PHE A CA 1
ATOM 1462 C C . PHE A 1 185 ? -16.684 -4.484 28.721 1.00 98.06 185 PHE A C 1
ATOM 1464 O O . PHE A 1 185 ? -15.605 -4.794 29.214 1.00 98.06 185 PHE A O 1
ATOM 1471 N N . ALA A 1 186 ? -16.850 -3.315 28.096 1.00 97.94 186 ALA A N 1
ATOM 1472 C CA . ALA A 1 186 ? -15.754 -2.381 27.860 1.00 97.94 186 ALA A CA 1
ATOM 1473 C C . ALA A 1 186 ? -15.153 -1.814 29.156 1.00 97.94 186 ALA A C 1
ATOM 1475 O O . ALA A 1 186 ? -13.945 -1.601 29.203 1.00 97.94 186 ALA A O 1
ATOM 1476 N N . ARG A 1 187 ? -15.962 -1.597 30.205 1.00 97.81 187 ARG A N 1
ATOM 1477 C CA . ARG A 1 187 ? -15.458 -1.193 31.529 1.00 97.81 187 ARG A CA 1
ATOM 1478 C C . ARG A 1 187 ? -14.627 -2.297 32.185 1.00 97.81 187 ARG A C 1
ATOM 1480 O O . ARG A 1 187 ? -13.508 -2.021 32.593 1.00 97.81 187 ARG A O 1
ATOM 1487 N N . ASP A 1 188 ? -15.119 -3.536 32.187 1.00 97.75 188 ASP A N 1
ATOM 1488 C CA . ASP A 1 188 ? -14.386 -4.683 32.749 1.00 97.75 188 ASP A CA 1
ATOM 1489 C C . ASP A 1 188 ? -13.069 -4.955 31.994 1.00 97.75 188 ASP A C 1
ATOM 1491 O O . ASP A 1 188 ? -12.026 -5.196 32.597 1.00 97.75 188 ASP A O 1
ATOM 1495 N N . MET A 1 189 ? -13.067 -4.835 30.661 1.00 97.94 189 MET A N 1
ATOM 1496 C CA . MET A 1 189 ? -11.833 -4.953 29.874 1.00 97.94 189 MET A CA 1
ATOM 1497 C C . MET A 1 189 ? -10.846 -3.811 30.155 1.00 97.94 189 MET A C 1
ATOM 1499 O O . MET A 1 189 ? -9.640 -4.038 30.156 1.00 97.94 189 MET A O 1
ATOM 1503 N N . LEU A 1 190 ? -11.330 -2.593 30.410 1.00 96.81 190 LEU A N 1
ATOM 1504 C CA . LEU A 1 190 ? -10.475 -1.452 30.746 1.00 96.81 190 LEU A CA 1
ATOM 1505 C C . LEU A 1 190 ? -9.820 -1.609 32.128 1.00 96.81 190 LEU A C 1
ATOM 1507 O O . LEU A 1 190 ? -8.682 -1.185 32.313 1.00 96.81 190 LEU A O 1
ATOM 1511 N N . GLU A 1 191 ? -10.497 -2.268 33.070 1.00 96.56 191 GLU A N 1
ATOM 1512 C CA . GLU A 1 191 ? -9.917 -2.646 34.365 1.00 96.56 191 GLU A CA 1
ATOM 1513 C C . GLU A 1 191 ? -8.854 -3.751 34.223 1.00 96.56 191 GLU A C 1
ATOM 1515 O O . GLU A 1 191 ? -7.825 -3.706 34.897 1.00 96.56 191 GLU A O 1
ATOM 1520 N N . LYS A 1 192 ? -9.057 -4.716 33.312 1.00 96.50 192 LYS A N 1
ATOM 1521 C CA . LYS A 1 192 ? -8.103 -5.816 33.058 1.00 96.50 192 LYS A CA 1
ATOM 1522 C C . LYS A 1 192 ? -6.862 -5.386 32.267 1.00 96.50 192 LYS A C 1
ATOM 1524 O O . LYS A 1 192 ? -5.778 -5.908 32.518 1.00 96.50 192 LYS A O 1
ATOM 1529 N N . PHE A 1 193 ? -7.005 -4.465 31.312 1.00 95.75 193 PHE A N 1
ATOM 1530 C CA . PHE A 1 193 ? -5.939 -4.063 30.387 1.00 95.75 193 PHE A CA 1
ATOM 1531 C C . PHE A 1 193 ? -5.579 -2.581 30.562 1.00 95.75 193 PHE A C 1
ATOM 1533 O O . PHE A 1 193 ? -6.135 -1.700 29.909 1.00 95.75 193 PHE A O 1
ATOM 1540 N N . THR A 1 194 ? -4.587 -2.299 31.411 1.00 91.62 194 THR A N 1
ATOM 1541 C CA . THR A 1 194 ? -4.176 -0.928 31.788 1.00 91.62 194 THR A CA 1
ATOM 1542 C C . THR A 1 194 ? -3.563 -0.107 30.647 1.00 91.62 194 THR A C 1
ATOM 1544 O O . THR A 1 194 ? -3.473 1.120 30.727 1.00 91.62 194 THR A O 1
ATOM 1547 N N . THR A 1 195 ? -3.146 -0.754 29.559 1.00 93.62 195 THR A N 1
ATOM 1548 C CA . THR A 1 195 ? -2.641 -0.098 28.340 1.00 93.62 195 THR A CA 1
ATOM 1549 C C . THR A 1 195 ? -3.756 0.608 27.557 1.00 93.62 195 THR A C 1
ATOM 1551 O O . THR A 1 195 ? -3.492 1.557 26.801 1.00 93.62 195 THR A O 1
ATOM 1554 N N . LEU A 1 196 ? -5.007 0.167 27.734 1.00 94.44 196 LEU A N 1
ATOM 1555 C CA . LEU A 1 196 ? -6.185 0.698 27.068 1.00 94.44 196 LEU A CA 1
ATOM 1556 C C . LEU A 1 196 ? -6.726 1.880 27.873 1.00 94.44 196 LEU A C 1
ATOM 1558 O O . LEU A 1 196 ? -7.212 1.743 28.986 1.00 94.44 196 LEU A O 1
ATOM 1562 N N . LYS A 1 197 ? -6.661 3.077 27.287 1.00 93.94 197 LYS A N 1
ATOM 1563 C CA . LYS A 1 197 ? -7.023 4.321 27.989 1.00 93.94 197 LYS A CA 1
ATOM 1564 C C . LYS A 1 197 ? -8.479 4.750 27.814 1.00 93.94 197 LYS A C 1
ATOM 1566 O O . LYS A 1 197 ? -8.888 5.748 28.393 1.00 93.94 197 LYS A O 1
ATOM 1571 N N . SER A 1 198 ? -9.247 4.084 26.951 1.00 96.44 198 SER A N 1
ATOM 1572 C CA . SER A 1 198 ? -10.566 4.576 26.545 1.00 96.44 198 SER A CA 1
ATOM 1573 C C . SER A 1 198 ? -11.565 3.449 26.324 1.00 96.44 198 SER A C 1
ATOM 1575 O O . SER A 1 198 ? -11.401 2.628 25.423 1.00 96.44 198 SER A O 1
ATOM 1577 N N . GLN A 1 199 ? -12.654 3.487 27.093 1.00 97.31 199 GLN A N 1
ATOM 1578 C CA . GLN A 1 199 ? -13.808 2.601 26.938 1.00 97.31 199 GLN A CA 1
ATOM 1579 C C . GLN A 1 199 ? -14.396 2.686 25.520 1.00 97.31 199 GLN A C 1
ATOM 1581 O O . GLN A 1 199 ? -14.709 1.669 24.906 1.00 97.31 199 GLN A O 1
ATOM 1586 N N . HIS A 1 200 ? -14.472 3.900 24.963 1.00 97.38 200 HIS A N 1
ATOM 1587 C CA . HIS A 1 200 ? -15.013 4.144 23.625 1.00 97.38 200 HIS A CA 1
ATOM 1588 C C . HIS A 1 200 ? -14.259 3.365 22.531 1.00 97.38 200 HIS A C 1
ATOM 1590 O O . HIS A 1 200 ? -14.863 2.907 21.562 1.00 97.38 200 HIS A O 1
ATOM 1596 N N . VAL A 1 201 ? -12.941 3.181 22.677 1.00 96.50 201 VAL A N 1
ATOM 1597 C CA . VAL A 1 201 ? -12.135 2.407 21.716 1.00 96.50 201 VAL A CA 1
ATOM 1598 C C . VAL A 1 201 ? -12.555 0.935 21.706 1.00 96.50 201 VAL A C 1
ATOM 1600 O O . VAL A 1 201 ? -12.717 0.358 20.633 1.00 96.50 201 VAL A O 1
ATOM 1603 N N . ILE A 1 202 ? -12.8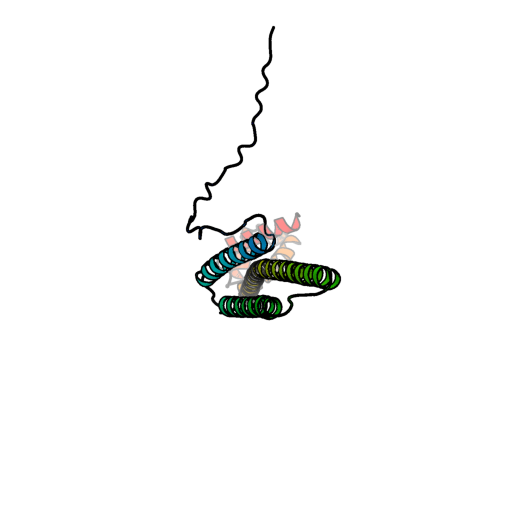01 0.354 22.881 1.00 97.31 202 ILE A N 1
ATOM 1604 C CA . ILE A 1 202 ? -13.225 -1.045 23.023 1.00 97.31 202 ILE A CA 1
ATOM 1605 C C . ILE A 1 202 ? -14.642 -1.236 22.468 1.00 97.31 202 ILE A C 1
ATOM 1607 O O . ILE A 1 202 ? -14.895 -2.175 21.712 1.00 97.31 202 ILE A O 1
ATOM 1611 N N . GLU A 1 203 ? -15.563 -0.315 22.766 1.00 97.69 203 GLU A N 1
ATOM 1612 C CA . GLU A 1 203 ? -16.921 -0.358 22.210 1.00 97.69 203 GLU A CA 1
ATOM 1613 C C . GLU A 1 203 ? -16.926 -0.266 20.682 1.00 97.69 203 GLU A C 1
ATOM 1615 O O . GLU A 1 203 ? -17.704 -0.955 20.016 1.00 97.69 203 GLU A O 1
ATOM 1620 N N . ARG A 1 204 ? -16.046 0.566 20.113 1.00 97.50 204 ARG A N 1
ATOM 1621 C CA . ARG A 1 204 ? -15.871 0.666 18.665 1.00 97.50 204 ARG A CA 1
ATOM 1622 C C . ARG A 1 204 ? -15.384 -0.653 18.067 1.00 97.50 204 ARG A C 1
ATOM 1624 O O . ARG A 1 204 ? -15.965 -1.087 17.076 1.00 97.50 204 ARG A O 1
ATOM 1631 N N . TRP A 1 205 ? -14.393 -1.311 18.671 1.00 97.12 205 TRP A N 1
ATOM 1632 C CA . TRP A 1 205 ? -13.937 -2.630 18.214 1.00 97.12 205 TRP A CA 1
ATOM 1633 C C . TRP A 1 205 ? -15.057 -3.668 18.245 1.00 97.12 205 TRP A C 1
ATOM 1635 O O . TRP A 1 205 ? -15.242 -4.376 17.261 1.00 97.12 205 TRP A O 1
ATOM 1645 N N . CYS A 1 206 ? -15.873 -3.691 19.305 1.00 97.06 206 CYS A N 1
ATOM 1646 C CA . CYS A 1 206 ? -17.029 -4.588 19.381 1.00 97.06 206 CYS A CA 1
ATOM 1647 C C . CYS A 1 206 ? -17.991 -4.383 18.195 1.00 97.06 206 CYS A C 1
ATOM 1649 O O . CYS A 1 206 ? -18.463 -5.350 17.605 1.00 97.06 206 CYS A O 1
ATOM 1651 N N . ARG A 1 207 ? -18.270 -3.127 17.806 1.00 96.44 207 ARG A N 1
ATOM 1652 C CA . ARG A 1 207 ? -19.121 -2.814 16.637 1.00 96.44 207 ARG A CA 1
ATOM 1653 C C . ARG A 1 207 ? -18.482 -3.257 15.318 1.00 96.44 207 ARG A C 1
ATOM 1655 O O . ARG A 1 207 ? -19.183 -3.738 14.432 1.00 96.44 207 ARG A O 1
ATOM 1662 N N . GLU A 1 208 ? -17.172 -3.069 15.177 1.00 97.00 208 GLU A N 1
ATOM 1663 C CA . GLU A 1 208 ? -16.417 -3.493 13.992 1.00 97.00 208 GLU A CA 1
ATOM 1664 C C . GLU A 1 208 ? -16.438 -5.023 13.842 1.00 97.00 208 GLU A C 1
ATOM 1666 O O . GLU A 1 208 ? -16.711 -5.520 12.750 1.00 97.00 208 GLU A O 1
ATOM 1671 N N . TRP A 1 209 ? -16.246 -5.767 14.935 1.00 96.69 209 TRP A N 1
ATOM 1672 C CA . TRP A 1 209 ? -16.284 -7.231 14.929 1.00 96.69 209 TRP A CA 1
ATOM 1673 C C . TRP A 1 209 ? -17.677 -7.793 14.640 1.00 96.69 209 TRP A C 1
ATOM 1675 O O . TRP A 1 209 ? -17.813 -8.691 13.811 1.00 96.69 209 TRP A O 1
ATOM 1685 N N . GLU A 1 210 ? -18.733 -7.218 15.221 1.00 95.44 210 GLU A N 1
ATOM 1686 C CA . GLU A 1 210 ? -20.108 -7.589 14.861 1.00 95.44 210 GLU A CA 1
ATOM 1687 C C . GLU A 1 210 ? -20.397 -7.386 13.376 1.00 95.44 210 GLU A C 1
ATOM 1689 O O . GLU A 1 210 ? -21.073 -8.207 12.760 1.00 95.44 210 GLU A O 1
ATOM 1694 N N . LYS A 1 211 ? -19.890 -6.295 12.790 1.00 96.06 211 LYS A N 1
ATOM 1695 C CA . LYS A 1 211 ? -20.044 -6.042 11.357 1.00 96.06 211 LYS A CA 1
ATOM 1696 C C . LYS A 1 211 ? -19.315 -7.100 10.530 1.00 96.06 211 LYS A C 1
ATOM 1698 O O . LYS A 1 211 ? -19.864 -7.546 9.532 1.00 96.06 211 LYS A O 1
ATOM 1703 N N . SER A 1 212 ? -18.118 -7.515 10.949 1.00 92.81 212 SER A N 1
ATOM 1704 C CA . SER A 1 212 ? -17.371 -8.570 10.253 1.00 92.81 212 SER A CA 1
ATOM 1705 C C . SER A 1 212 ? -17.995 -9.960 10.369 1.00 92.81 212 SER A C 1
ATOM 1707 O O . SER A 1 212 ? -17.772 -10.763 9.480 1.00 92.81 212 SER A O 1
ATOM 1709 N N . LEU A 1 213 ? -18.779 -10.242 11.418 1.00 89.94 213 LEU A N 1
ATOM 1710 C CA . LEU A 1 213 ? -19.497 -11.518 11.555 1.00 89.94 213 LEU A CA 1
ATOM 1711 C C . LEU A 1 213 ? -20.798 -11.581 10.744 1.00 89.94 213 LEU A C 1
ATOM 1713 O O . LEU A 1 213 ? -21.314 -12.667 10.505 1.00 89.94 213 LEU A O 1
ATOM 1717 N N . LYS A 1 214 ? -21.377 -10.426 10.399 1.00 86.50 214 LYS A N 1
ATOM 1718 C CA . LYS A 1 214 ? -22.638 -10.342 9.644 1.00 86.50 214 LYS A CA 1
ATOM 1719 C C . LYS A 1 214 ? -22.446 -10.370 8.126 1.00 86.50 214 LYS A C 1
ATOM 1721 O O . LYS A 1 214 ? -23.437 -10.535 7.420 1.00 86.50 214 LYS A O 1
ATOM 1726 N N . ASN A 1 215 ? -21.219 -10.153 7.656 1.00 67.88 215 ASN A N 1
ATOM 1727 C CA . ASN A 1 215 ? -20.829 -10.277 6.252 1.00 67.88 215 ASN A CA 1
ATOM 1728 C C . ASN A 1 215 ? -20.326 -11.690 5.973 1.00 67.88 215 ASN A C 1
ATOM 1730 O O . ASN A 1 215 ? -20.587 -12.169 4.851 1.00 67.88 215 ASN A O 1
#

Mean predicted aligned error: 16.97 Å

Secondary structure (DSSP, 8-state):
-----------------------PPTT--TTSHHHHHHHHHHHHHHHHHHHHHHHHHS--TTSHHHHHHHHHHHHHHHHHHHHHHHHSS--S--HHHHHHHHHHHHHHHHHHHHHHHHHHHHHHHHHHHHHHHHHHHHHHHHHHHHHHHHHHHHT-HHHHHHHHHHHHHHHHHH-GGG-SSHHHHHHHHHHH-TT---HHHHHHHHHHHHHHHH-

Foldseek 3Di:
DDDDDDDDPDDDDPDDDPDDDDPDPPDDDPVPVVVVVVVVLVVVVVVLVVVLVVLVPPDDPPCVSVVVNVVVVVVSVVVVCVVVVVVVDDDDDDPVVVVVVVVVVVVVVVVVVVVVVVVVVVVVVVVVVVVVVVVVVVVVVVVVVVVVVVVVLVPDVVVVLVVVLVVVLVVCVVPVVVAPDLLRSLVVSCVVDVSDDDSVVSSVVSVVVVVVVVD